Protein AF-A0A0G2A2F7-F1 (afdb_monomer)

pLDDT: mean 71.64, std 16.42, range [38.44, 96.5]

Structure (mmCIF, N/CA/C/O backbone):
data_AF-A0A0G2A2F7-F1
#
_entry.id   AF-A0A0G2A2F7-F1
#
loop_
_atom_site.group_PDB
_atom_site.id
_atom_site.type_symbol
_atom_site.label_atom_id
_atom_site.label_alt_id
_atom_site.label_comp_id
_atom_site.label_asym_id
_atom_site.label_entity_id
_atom_site.label_seq_id
_atom_site.pdbx_PDB_ins_code
_atom_site.Cartn_x
_atom_site.Cartn_y
_atom_site.Cartn_z
_atom_site.occupancy
_atom_site.B_iso_or_equiv
_atom_site.auth_seq_id
_atom_site.auth_comp_id
_atom_site.auth_asym_id
_atom_site.auth_atom_id
_atom_site.pdbx_PDB_model_num
ATOM 1 N N . MET A 1 1 ? -0.216 16.784 -22.137 1.00 50.38 1 MET A N 1
ATOM 2 C CA . MET A 1 1 ? 0.029 15.349 -21.835 1.00 50.38 1 MET A CA 1
ATOM 3 C C . MET A 1 1 ? 0.584 15.079 -20.434 1.00 50.38 1 MET A C 1
ATOM 5 O O . MET A 1 1 ? -0.050 14.334 -19.705 1.00 50.38 1 MET A O 1
ATOM 9 N N . LYS A 1 2 ? 1.702 15.685 -20.000 1.00 38.72 2 LYS A N 1
ATOM 10 C CA . LYS A 1 2 ? 2.309 15.404 -18.673 1.00 38.72 2 LYS A CA 1
ATOM 11 C C . LYS A 1 2 ? 1.403 15.711 -17.464 1.00 38.72 2 LYS A C 1
ATOM 13 O O . LYS A 1 2 ? 1.508 15.037 -16.448 1.00 38.72 2 LYS A O 1
ATOM 18 N N . HIS A 1 3 ? 0.506 16.692 -17.577 1.00 46.50 3 HIS A N 1
ATOM 19 C CA . HIS A 1 3 ? -0.443 17.051 -16.512 1.00 46.50 3 HIS A CA 1
ATOM 20 C C . HIS A 1 3 ? -1.663 16.119 -16.448 1.00 46.50 3 HIS A C 1
ATOM 22 O O . HIS A 1 3 ? -2.128 15.814 -15.359 1.00 46.50 3 HIS A O 1
ATOM 28 N N . LEU A 1 4 ? -2.110 15.583 -17.588 1.00 49.22 4 LEU A N 1
ATOM 29 C CA . LEU A 1 4 ? -3.221 14.623 -17.651 1.00 49.22 4 LEU A CA 1
ATOM 30 C C . LEU A 1 4 ? -2.849 13.279 -17.011 1.00 49.22 4 LEU A C 1
ATOM 32 O O . LEU A 1 4 ? -3.643 12.708 -16.276 1.00 49.22 4 LEU A O 1
ATOM 36 N N . ILE A 1 5 ? -1.606 12.827 -17.204 1.00 59.94 5 ILE A N 1
ATOM 37 C CA . ILE A 1 5 ? -1.090 11.596 -16.581 1.00 59.94 5 ILE A CA 1
ATOM 38 C C . ILE A 1 5 ? -0.996 11.743 -15.051 1.00 59.94 5 ILE A C 1
ATOM 40 O O . ILE A 1 5 ? -1.292 10.804 -14.321 1.00 59.94 5 ILE A O 1
ATOM 44 N N . ARG A 1 6 ? -0.639 12.936 -14.549 1.00 53.50 6 ARG A N 1
ATOM 45 C CA . ARG A 1 6 ? -0.580 13.218 -13.102 1.00 53.50 6 ARG A CA 1
ATOM 46 C C . ARG A 1 6 ? -1.966 13.241 -12.456 1.00 53.50 6 ARG A C 1
ATOM 48 O O . ARG A 1 6 ? -2.117 12.742 -11.350 1.00 53.50 6 ARG A O 1
ATOM 55 N N . ILE A 1 7 ? -2.966 13.778 -13.156 1.00 66.06 7 ILE A N 1
ATOM 56 C CA . ILE A 1 7 ? -4.354 13.827 -12.676 1.00 66.06 7 ILE A CA 1
ATOM 57 C C . ILE A 1 7 ? -4.981 12.426 -12.684 1.00 66.06 7 ILE A C 1
ATOM 59 O O . ILE A 1 7 ? -5.634 12.058 -11.712 1.00 66.06 7 ILE A O 1
ATOM 63 N N . ALA A 1 8 ? -4.719 11.621 -13.720 1.00 59.78 8 ALA A N 1
ATOM 64 C CA . ALA A 1 8 ? -5.184 10.234 -13.803 1.00 59.78 8 ALA A CA 1
ATOM 65 C C . ALA A 1 8 ? -4.572 9.340 -12.706 1.00 59.78 8 ALA A C 1
ATOM 67 O O . ALA A 1 8 ? -5.275 8.547 -12.088 1.00 59.78 8 ALA A O 1
ATOM 68 N N . ALA A 1 9 ? -3.277 9.503 -12.411 1.00 55.06 9 ALA A N 1
ATOM 69 C CA . ALA A 1 9 ? -2.620 8.765 -11.331 1.00 55.06 9 ALA A CA 1
ATOM 70 C C . ALA A 1 9 ? -3.137 9.174 -9.938 1.00 55.06 9 ALA A C 1
ATOM 72 O O . ALA A 1 9 ? -3.320 8.319 -9.076 1.00 55.06 9 ALA A O 1
ATOM 73 N N . ALA A 1 10 ? -3.420 10.465 -9.727 1.00 58.22 10 ALA A N 1
ATOM 74 C CA . ALA A 1 10 ? -3.970 10.958 -8.466 1.00 58.22 10 ALA A CA 1
ATOM 75 C C . ALA A 1 10 ? -5.413 10.478 -8.228 1.00 58.22 10 ALA A C 1
ATOM 77 O O . ALA A 1 10 ? -5.749 10.086 -7.116 1.00 58.22 10 ALA A O 1
ATOM 78 N N . THR A 1 11 ? -6.248 10.438 -9.270 1.00 56.09 11 THR A N 1
ATOM 79 C CA . THR A 1 11 ? -7.638 9.952 -9.162 1.00 56.09 11 THR A CA 1
ATOM 80 C C . THR A 1 11 ? -7.716 8.445 -8.926 1.00 56.09 11 THR A C 1
ATOM 82 O O . THR A 1 11 ? -8.508 8.012 -8.093 1.00 56.09 11 THR A O 1
ATOM 85 N N . LEU A 1 12 ? -6.851 7.646 -9.561 1.00 53.75 12 LEU A N 1
ATOM 86 C CA . LEU A 1 12 ? -6.728 6.209 -9.271 1.00 53.75 12 LEU A CA 1
ATOM 87 C C . LEU A 1 12 ? -6.283 5.938 -7.823 1.00 53.75 12 LEU A C 1
ATOM 89 O O . LEU A 1 12 ? -6.811 5.032 -7.181 1.00 53.75 12 LEU A O 1
ATOM 93 N N . PHE A 1 13 ? -5.372 6.754 -7.285 1.00 54.94 13 PHE A N 1
ATOM 94 C CA . PHE A 1 13 ? -4.931 6.649 -5.891 1.00 54.94 13 PHE A CA 1
ATOM 95 C C . PHE A 1 13 ? -6.046 7.019 -4.894 1.00 54.94 13 PHE A C 1
ATOM 97 O O . PHE A 1 13 ? -6.242 6.322 -3.900 1.00 54.94 13 PHE A O 1
ATOM 104 N N . SER A 1 14 ? -6.834 8.064 -5.179 1.00 54.59 14 SER A N 1
ATOM 105 C CA . SER A 1 14 ? -7.957 8.481 -4.325 1.00 54.59 14 SER A CA 1
ATOM 106 C C . SER A 1 14 ? -9.111 7.472 -4.307 1.00 54.59 14 SER A C 1
ATOM 108 O O . SER A 1 14 ? -9.661 7.206 -3.242 1.00 54.59 14 SER A O 1
ATOM 110 N N . VAL A 1 15 ? -9.451 6.861 -5.447 1.00 57.12 15 VAL A N 1
ATOM 111 C CA . VAL A 1 15 ? -10.506 5.830 -5.514 1.00 57.12 15 VAL A CA 1
ATOM 112 C C . VAL A 1 15 ? -10.091 4.560 -4.762 1.00 57.12 15 VAL A C 1
ATOM 114 O O . VAL A 1 15 ? -10.922 3.939 -4.101 1.00 57.12 15 VAL A O 1
ATOM 117 N N . SER A 1 16 ? -8.799 4.218 -4.769 1.00 53.97 16 SER A N 1
ATOM 118 C CA . SER A 1 16 ? -8.279 3.068 -4.024 1.00 53.97 16 SER A CA 1
ATOM 119 C C . SER A 1 16 ? -8.313 3.253 -2.501 1.00 53.97 16 SER A C 1
ATOM 121 O O . SER A 1 16 ? -8.433 2.263 -1.786 1.00 53.97 16 SER A O 1
ATOM 123 N N . MET A 1 17 ? -8.238 4.488 -1.989 1.00 52.09 17 MET A N 1
ATOM 124 C CA . MET A 1 17 ? -8.365 4.756 -0.548 1.00 52.09 17 MET A CA 1
ATOM 125 C C . MET A 1 17 ? -9.819 4.759 -0.052 1.00 52.09 17 MET A C 1
ATOM 127 O O . MET A 1 17 ? -10.057 4.545 1.134 1.00 52.09 17 MET A O 1
ATOM 131 N N . CYS A 1 18 ? -10.802 4.950 -0.936 1.00 46.09 18 CYS A N 1
ATOM 132 C CA . CYS A 1 18 ? -12.216 4.960 -0.553 1.00 46.09 18 CYS A CA 1
ATOM 133 C C . CYS A 1 18 ? -12.848 3.562 -0.427 1.00 46.09 18 CYS A C 1
ATOM 135 O O . CYS A 1 18 ? -13.896 3.446 0.199 1.00 46.09 18 CYS A O 1
ATOM 137 N N . MET A 1 19 ? -12.228 2.499 -0.955 1.00 50.00 19 MET A N 1
ATOM 138 C CA . MET A 1 19 ? -12.749 1.124 -0.824 1.00 50.00 19 MET A CA 1
ATOM 139 C C . MET A 1 19 ? -12.295 0.401 0.459 1.00 50.00 19 MET A C 1
ATOM 141 O O . MET A 1 19 ? -12.646 -0.753 0.675 1.00 50.00 19 MET A O 1
ATOM 145 N N . ALA A 1 20 ? -11.550 1.083 1.332 1.00 46.50 20 ALA A N 1
ATOM 146 C CA . ALA A 1 20 ? -10.912 0.494 2.508 1.00 46.50 20 ALA A CA 1
ATOM 147 C C . ALA A 1 20 ? -11.824 0.251 3.728 1.00 46.50 20 ALA A C 1
ATOM 149 O O . ALA A 1 20 ? -11.368 -0.364 4.683 1.00 46.50 20 ALA A O 1
ATOM 150 N N . ASN A 1 21 ? -13.076 0.723 3.770 1.00 46.88 21 ASN A N 1
ATOM 151 C CA . ASN A 1 21 ? -13.872 0.651 5.007 1.00 46.88 21 ASN A CA 1
ATOM 152 C C . ASN A 1 21 ? -15.354 0.348 4.756 1.00 46.88 21 ASN A C 1
ATOM 154 O O . ASN A 1 21 ? -16.189 1.248 4.762 1.00 46.88 21 ASN A O 1
ATOM 158 N N . ALA A 1 22 ? -15.692 -0.931 4.582 1.00 38.44 22 ALA A N 1
ATOM 159 C CA . ALA A 1 22 ? -17.066 -1.414 4.765 1.00 38.44 22 ALA A CA 1
ATOM 160 C C . ALA A 1 22 ? -17.152 -2.861 5.286 1.00 38.44 22 ALA A C 1
ATOM 162 O O . ALA A 1 22 ? -18.226 -3.456 5.267 1.00 38.44 22 ALA A O 1
ATOM 163 N N . ASN A 1 23 ? -16.055 -3.438 5.787 1.00 42.53 23 ASN A N 1
ATOM 164 C CA . ASN A 1 23 ? -16.131 -4.702 6.512 1.00 42.53 23 ASN A CA 1
ATOM 165 C C . ASN A 1 23 ? -16.458 -4.394 7.973 1.00 42.53 23 ASN A C 1
ATOM 167 O O . ASN A 1 23 ? -15.574 -4.143 8.789 1.00 42.53 23 ASN A O 1
ATOM 171 N N . ALA A 1 24 ? -17.753 -4.374 8.290 1.00 38.88 24 ALA A N 1
ATOM 172 C CA . ALA A 1 24 ? -18.222 -4.461 9.663 1.00 38.88 24 ALA A CA 1
ATOM 173 C C . ALA A 1 24 ? -17.692 -5.776 10.246 1.00 38.88 24 ALA A C 1
ATOM 175 O O . ALA A 1 24 ? -18.204 -6.855 9.957 1.00 38.88 24 ALA A O 1
ATOM 176 N N . GLN A 1 25 ? -16.604 -5.687 11.006 1.00 41.00 25 GLN A N 1
ATOM 177 C CA . GLN A 1 25 ? -15.981 -6.824 11.660 1.00 41.00 25 GLN A CA 1
ATOM 178 C C . GLN A 1 25 ? -16.993 -7.385 12.664 1.00 41.00 25 GLN A C 1
ATOM 180 O O . GLN A 1 25 ? -17.242 -6.800 13.718 1.00 41.00 25 GLN A O 1
ATOM 185 N N . GLN A 1 26 ? -17.652 -8.482 12.292 1.00 42.59 26 GLN A N 1
ATOM 186 C CA . GLN A 1 26 ? -18.626 -9.158 13.134 1.00 42.59 26 GLN A CA 1
ATOM 187 C C . GLN A 1 26 ? -17.885 -9.677 14.370 1.00 42.59 26 GLN A C 1
ATOM 189 O O . GLN A 1 26 ? -17.116 -10.636 14.288 1.00 42.59 26 GLN A O 1
ATOM 194 N N . ILE A 1 27 ? -18.067 -8.994 15.504 1.00 50.72 27 ILE A N 1
ATOM 195 C CA . ILE A 1 27 ? -17.451 -9.355 16.783 1.00 50.72 27 ILE A CA 1
ATOM 196 C C . ILE A 1 27 ? -17.998 -10.726 17.183 1.00 50.72 27 ILE A C 1
ATOM 198 O O . ILE A 1 27 ? -19.079 -10.849 17.755 1.00 50.72 27 ILE A O 1
ATOM 202 N N . THR A 1 28 ? -17.253 -11.771 16.842 1.00 46.59 28 THR A N 1
ATOM 203 C CA . THR A 1 28 ? -17.550 -13.143 17.238 1.00 46.59 28 THR A CA 1
ATOM 204 C C . THR A 1 28 ? -16.787 -13.398 18.527 1.00 46.59 28 THR A C 1
ATOM 206 O O . THR A 1 28 ? -15.566 -13.544 18.520 1.00 46.59 28 THR A O 1
ATOM 209 N N . ILE A 1 29 ? -17.497 -13.361 19.655 1.00 57.75 29 ILE A N 1
ATOM 210 C CA . ILE A 1 29 ? -16.915 -13.637 20.970 1.00 57.75 29 ILE A CA 1
ATOM 211 C C . ILE A 1 29 ? -16.708 -15.150 21.080 1.00 57.75 29 ILE A C 1
ATOM 213 O O . ILE A 1 29 ? -17.670 -15.915 21.124 1.00 57.75 29 ILE A O 1
ATOM 217 N N . ASP A 1 30 ? -15.449 -15.575 21.124 1.00 58.59 30 ASP A N 1
ATOM 218 C CA . ASP A 1 30 ? -15.063 -16.972 21.308 1.00 58.59 30 ASP A CA 1
ATOM 219 C C . ASP A 1 30 ? -15.245 -17.381 22.781 1.00 58.59 30 ASP A C 1
ATOM 221 O O . ASP A 1 30 ? -14.399 -17.115 23.640 1.00 58.59 30 ASP A O 1
ATOM 225 N N . LEU A 1 31 ? -16.390 -18.003 23.082 1.00 56.28 31 LEU A N 1
ATOM 226 C CA . LEU A 1 31 ? -16.795 -18.412 24.433 1.00 56.28 31 LEU A CA 1
ATOM 227 C C . LEU A 1 31 ? -15.830 -19.424 25.078 1.00 56.28 31 LEU A C 1
ATOM 229 O O . LEU A 1 31 ? -15.848 -19.567 26.297 1.00 56.28 31 LEU A O 1
ATOM 233 N N . GLY A 1 32 ? -14.972 -20.091 24.294 1.00 59.34 32 GLY A N 1
ATOM 234 C CA . GLY A 1 32 ? -13.977 -21.040 24.802 1.00 59.34 32 GLY A CA 1
ATOM 235 C C . GLY A 1 32 ? -12.808 -20.389 25.550 1.00 59.34 32 GLY A C 1
ATOM 236 O O . GLY A 1 32 ? -12.090 -21.076 26.272 1.00 59.34 32 GLY A O 1
ATOM 237 N N . LYS A 1 33 ? -12.617 -19.070 25.400 1.00 58.88 33 LYS A N 1
ATOM 238 C CA . LYS A 1 33 ? -11.549 -18.302 26.069 1.00 58.88 33 LYS A CA 1
ATOM 239 C C . LYS A 1 33 ? -12.038 -17.467 27.252 1.00 58.88 33 LYS A C 1
ATOM 241 O O . LYS A 1 33 ? -11.229 -16.797 27.892 1.00 58.88 33 LYS A O 1
ATOM 246 N N . LEU A 1 34 ? -13.341 -17.474 27.532 1.00 53.44 34 LEU A N 1
ATOM 247 C CA . LEU A 1 34 ? -13.898 -16.806 28.703 1.00 53.44 34 LEU A CA 1
ATOM 248 C C . LEU A 1 34 ? -13.874 -17.730 29.920 1.00 53.44 34 LEU A C 1
ATOM 250 O O . LEU A 1 34 ? -14.049 -18.941 29.808 1.00 53.44 34 LEU A O 1
ATOM 254 N N . ASP A 1 35 ? -13.711 -17.132 31.101 1.00 65.44 35 ASP A N 1
ATOM 255 C CA . ASP A 1 35 ? -13.947 -17.825 32.363 1.00 65.44 35 ASP A CA 1
ATOM 256 C C . ASP A 1 35 ? -15.346 -18.469 32.354 1.00 65.44 35 ASP A C 1
ATOM 258 O O . ASP A 1 35 ? -16.332 -17.854 31.934 1.00 65.44 35 ASP A O 1
ATOM 262 N N . SER A 1 36 ? -15.428 -19.717 32.817 1.00 63.81 36 SER A N 1
ATOM 263 C CA . SER A 1 36 ? -16.619 -20.576 32.726 1.00 63.81 36 SER A CA 1
ATOM 264 C C . SER A 1 36 ? -17.890 -19.924 33.294 1.00 63.81 36 SER A C 1
ATOM 266 O O . SER A 1 36 ? -18.988 -20.125 32.771 1.00 63.81 36 SER A O 1
ATOM 268 N N . LYS A 1 37 ? -17.745 -19.068 34.315 1.00 67.31 37 LYS A N 1
ATOM 269 C CA . LYS A 1 37 ? -18.844 -18.277 34.890 1.00 67.31 37 LYS A CA 1
ATOM 270 C C . LYS A 1 37 ? -19.321 -17.142 33.984 1.00 67.31 37 LYS A C 1
ATOM 272 O O . LYS A 1 37 ? -20.512 -16.835 33.985 1.00 67.31 37 LYS A O 1
ATOM 277 N N . LEU A 1 38 ? -18.426 -16.502 33.232 1.00 61.25 38 LEU A N 1
ATOM 278 C CA . LEU A 1 38 ? -18.780 -15.409 32.325 1.00 61.25 38 LEU A CA 1
ATOM 279 C C . LEU A 1 38 ? -19.453 -15.941 31.056 1.00 61.25 38 LEU A C 1
ATOM 281 O O . LEU A 1 38 ? -20.457 -15.381 30.620 1.00 61.25 38 LEU A O 1
ATOM 285 N N . ALA A 1 39 ? -18.949 -17.051 30.512 1.00 62.59 39 ALA A N 1
ATOM 286 C CA . ALA A 1 39 ? -19.545 -17.710 29.352 1.00 62.59 39 ALA A CA 1
ATOM 287 C C . ALA A 1 39 ? -21.002 -18.129 29.625 1.00 62.59 39 ALA A C 1
ATOM 289 O O . ALA A 1 39 ? -21.886 -17.866 28.810 1.00 62.59 39 ALA A O 1
ATOM 290 N N . ALA A 1 40 ? -21.275 -18.686 30.811 1.00 68.50 40 ALA A N 1
ATOM 291 C CA . ALA A 1 40 ? -22.626 -19.067 31.223 1.00 68.50 40 ALA A CA 1
ATOM 292 C C . ALA A 1 40 ? -23.594 -17.870 31.283 1.00 68.50 40 ALA A C 1
ATOM 294 O O . ALA A 1 40 ? -24.712 -17.963 30.781 1.00 68.50 40 ALA A O 1
ATOM 295 N N . ARG A 1 41 ? -23.154 -16.722 31.818 1.00 69.69 41 ARG A N 1
ATOM 296 C CA . ARG A 1 41 ? -23.977 -15.499 31.901 1.00 69.69 41 ARG A CA 1
ATOM 297 C C . ARG A 1 41 ? -24.302 -14.904 30.532 1.00 69.69 41 ARG A C 1
ATOM 299 O O . ARG A 1 41 ? -25.404 -14.402 30.331 1.00 69.69 41 ARG A O 1
ATOM 306 N N . VAL A 1 42 ? -23.361 -14.958 29.589 1.00 68.62 42 VAL A N 1
ATOM 307 C CA . VAL A 1 42 ? -23.581 -14.472 28.216 1.00 68.62 42 VAL A CA 1
ATOM 308 C C . VAL A 1 42 ? -24.580 -15.367 27.477 1.00 68.62 42 VAL A C 1
ATOM 310 O O . VAL A 1 42 ? -25.476 -14.855 26.809 1.00 68.62 42 VAL A O 1
ATOM 313 N N . ILE A 1 43 ? -24.481 -16.689 27.646 1.00 72.25 43 ILE A N 1
ATOM 314 C CA . ILE A 1 43 ? -25.435 -17.648 27.069 1.00 72.25 43 ILE A CA 1
ATOM 315 C C . ILE A 1 43 ? -26.831 -17.450 27.670 1.00 72.25 43 ILE A C 1
ATOM 317 O O . ILE A 1 43 ? -27.817 -17.416 26.935 1.00 72.25 43 ILE A O 1
ATOM 321 N N . GLU A 1 44 ? -26.926 -17.269 28.987 1.00 75.69 44 GLU A N 1
ATOM 322 C CA . GLU A 1 44 ? -28.189 -17.000 29.677 1.00 75.69 44 GLU A CA 1
ATOM 323 C C . GLU A 1 44 ? -28.838 -15.698 29.178 1.00 75.69 44 GLU A C 1
ATOM 325 O O . GLU A 1 44 ? -30.023 -15.680 28.843 1.00 75.69 44 GLU A O 1
ATOM 330 N N . ALA A 1 45 ? -28.054 -14.628 29.019 1.00 70.88 45 ALA A N 1
ATOM 331 C CA . ALA A 1 45 ? -28.530 -13.365 28.459 1.00 70.88 45 ALA A CA 1
ATOM 332 C C . ALA A 1 45 ? -29.024 -13.518 27.008 1.00 70.88 45 ALA A C 1
ATOM 334 O O . ALA A 1 45 ? -30.105 -13.032 26.672 1.00 70.88 45 ALA A O 1
ATOM 335 N N . GLN A 1 46 ? -28.290 -14.243 26.157 1.00 67.81 46 GLN A N 1
ATOM 336 C CA . GLN A 1 46 ? -28.703 -14.513 24.774 1.00 67.81 46 GLN A CA 1
ATOM 337 C C . GLN A 1 46 ? -29.989 -15.346 24.696 1.00 67.81 46 GLN A C 1
ATOM 339 O O . GLN A 1 46 ? -30.849 -15.085 23.855 1.00 67.81 46 GLN A O 1
ATOM 344 N N . GLN A 1 47 ? -30.146 -16.336 25.575 1.00 73.00 47 GLN A N 1
ATOM 345 C CA . GLN A 1 47 ? -31.357 -17.152 25.638 1.00 73.00 47 GLN A CA 1
ATOM 346 C C . GLN A 1 47 ? -32.561 -16.358 26.152 1.00 73.00 47 GLN A C 1
ATOM 348 O O . GLN A 1 47 ? -33.671 -16.570 25.671 1.00 73.00 47 GLN A O 1
ATOM 353 N N . ASN A 1 48 ? -32.359 -15.430 27.086 1.00 71.31 48 ASN A N 1
ATOM 354 C CA . ASN A 1 48 ? -33.428 -14.576 27.602 1.00 71.31 48 ASN A CA 1
ATOM 355 C C . ASN A 1 48 ? -33.921 -13.567 26.556 1.00 71.31 48 ASN A C 1
ATOM 357 O O . ASN A 1 48 ? -35.123 -13.324 26.483 1.00 71.31 48 ASN A O 1
ATOM 361 N N . ILE A 1 49 ? -33.030 -13.055 25.701 1.00 67.00 49 ILE A N 1
ATOM 362 C CA . ILE A 1 49 ? -33.406 -12.200 24.564 1.00 67.00 49 ILE A CA 1
ATOM 363 C C . ILE A 1 49 ? -34.244 -12.995 23.553 1.00 67.00 49 ILE A C 1
ATOM 365 O O . ILE A 1 49 ? -35.351 -12.581 23.222 1.00 67.00 49 ILE A O 1
ATOM 369 N N . LYS A 1 50 ? -33.792 -14.192 23.153 1.00 62.22 50 LYS A N 1
ATOM 370 C CA . LYS A 1 50 ? -34.544 -15.055 22.220 1.00 62.22 50 LYS A CA 1
ATOM 371 C C . LYS A 1 50 ? -35.914 -15.479 22.765 1.00 62.22 50 LYS A C 1
ATOM 373 O O . LYS A 1 50 ? -36.902 -15.480 22.042 1.00 62.22 50 LYS A O 1
ATOM 378 N N . LYS A 1 51 ? -35.999 -15.788 24.063 1.00 63.22 51 LYS A N 1
ATOM 379 C CA . LYS A 1 51 ? -37.269 -16.129 24.732 1.00 63.22 51 LYS A CA 1
ATOM 380 C C . LYS A 1 51 ? -38.226 -14.937 24.851 1.00 63.22 51 LYS A C 1
ATOM 382 O O . LYS A 1 51 ? -39.435 -15.148 24.943 1.00 63.22 51 LYS A O 1
ATOM 387 N N . ALA A 1 52 ? -37.710 -13.708 24.886 1.00 59.69 52 ALA A N 1
ATOM 388 C CA . ALA A 1 52 ? -38.526 -12.496 24.874 1.00 59.69 52 ALA A CA 1
ATOM 389 C C . ALA A 1 52 ? -39.082 -12.198 23.469 1.00 59.69 52 ALA A C 1
ATOM 391 O O . ALA A 1 52 ? -40.219 -11.746 23.353 1.00 59.69 52 ALA A O 1
ATOM 392 N N . GLU A 1 53 ? -38.328 -12.521 22.414 1.00 55.97 53 GLU A N 1
ATOM 393 C CA . GLU A 1 53 ? -38.766 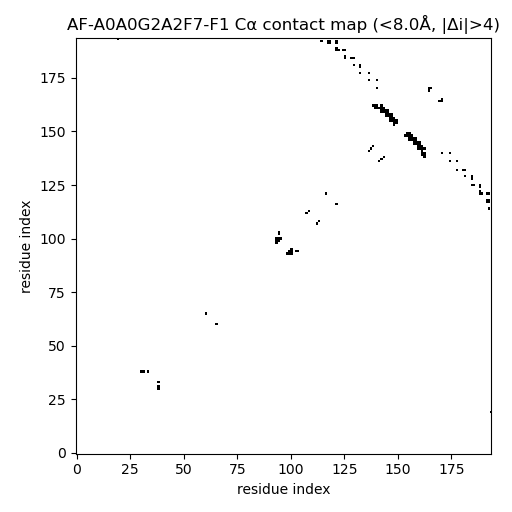-12.385 21.016 1.00 55.97 53 GLU A CA 1
ATOM 394 C C . GLU A 1 53 ? -39.912 -13.351 20.655 1.00 55.97 53 GLU A C 1
ATOM 396 O O . GLU A 1 53 ? -40.817 -12.981 19.910 1.00 55.97 53 GLU A O 1
ATOM 401 N N . GLU A 1 54 ? -39.951 -14.553 21.241 1.00 55.91 54 GLU A N 1
ATOM 402 C CA . GLU A 1 54 ? -40.997 -15.560 20.976 1.00 55.91 54 GLU A CA 1
ATOM 403 C C . GLU A 1 54 ? -42.351 -15.284 21.673 1.00 55.91 54 GLU A C 1
ATOM 405 O O . GLU A 1 54 ? -43.341 -15.954 21.381 1.00 55.91 54 GLU A O 1
ATOM 410 N N . LYS A 1 55 ? -42.440 -14.299 22.583 1.00 51.22 55 LYS A N 1
ATOM 411 C CA . LYS A 1 55 ? -43.636 -14.037 23.418 1.00 51.22 55 LYS A CA 1
ATOM 412 C C . LYS A 1 55 ? -44.351 -12.708 23.147 1.00 51.22 55 LYS A C 1
ATOM 414 O O . LYS A 1 55 ? -45.024 -12.182 24.034 1.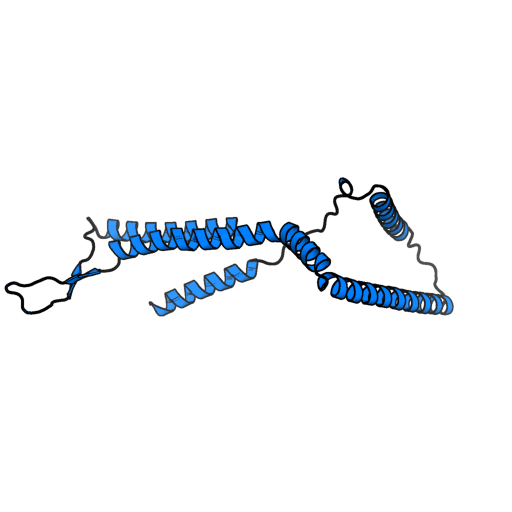00 51.22 55 LYS A O 1
ATOM 419 N N . ILE A 1 56 ? -44.284 -12.164 21.933 1.00 50.81 56 ILE A N 1
ATOM 420 C CA . ILE A 1 56 ? -45.050 -10.953 21.587 1.00 50.81 56 ILE A CA 1
ATOM 421 C C . ILE A 1 56 ? -46.481 -11.333 21.166 1.00 50.81 56 ILE A C 1
ATOM 423 O O . ILE A 1 56 ? -46.864 -11.250 20.003 1.00 50.81 56 ILE A O 1
ATOM 427 N N . ALA A 1 57 ? -47.300 -11.752 22.132 1.00 53.53 57 ALA A N 1
ATOM 428 C CA . ALA A 1 57 ? -48.753 -11.669 22.009 1.00 53.53 57 ALA A CA 1
ATOM 429 C C . ALA A 1 57 ? -49.165 -10.274 22.492 1.00 53.53 57 ALA A C 1
ATOM 431 O O . ALA A 1 57 ? -49.067 -9.993 23.682 1.00 53.53 57 ALA A O 1
ATOM 432 N N . VAL A 1 58 ? -49.565 -9.390 21.571 1.00 48.62 58 VAL A N 1
ATOM 433 C CA . VAL A 1 58 ? -49.910 -7.986 21.859 1.00 48.62 58 VAL A CA 1
ATOM 434 C C . VAL A 1 58 ? -51.087 -7.932 22.847 1.00 48.62 58 VAL A C 1
ATOM 436 O O . VAL A 1 58 ? -52.219 -8.224 22.450 1.00 48.62 58 VAL A O 1
ATOM 439 N N . PRO A 1 59 ? -50.882 -7.555 24.124 1.00 53.09 59 PRO A N 1
ATOM 440 C CA . PRO A 1 59 ? -51.990 -7.300 25.031 1.00 53.09 59 PRO A CA 1
ATOM 441 C C . PRO A 1 59 ? -52.628 -5.971 24.614 1.00 53.09 59 PRO A C 1
ATOM 443 O O . PRO A 1 59 ? -51.927 -5.043 24.211 1.00 53.09 59 PRO A O 1
ATOM 446 N N . LYS A 1 60 ? -53.953 -5.830 24.724 1.00 47.75 60 LYS A N 1
ATOM 447 C CA . LYS A 1 60 ? -54.595 -4.508 24.639 1.00 47.75 60 LYS A CA 1
ATOM 448 C C . LYS A 1 60 ? -54.114 -3.662 25.824 1.00 47.75 60 LYS A C 1
ATOM 450 O O . LYS A 1 60 ? -54.657 -3.773 26.918 1.00 47.75 60 LYS A O 1
ATOM 455 N N . VAL A 1 61 ? -53.077 -2.858 25.599 1.00 52.19 61 VAL A N 1
ATOM 456 C CA . VAL A 1 61 ? -52.478 -1.958 26.591 1.00 52.19 61 VAL A CA 1
ATOM 457 C C . VAL A 1 61 ? -53.454 -0.814 26.867 1.00 52.19 61 VAL A C 1
ATOM 459 O O . VAL A 1 61 ? -53.856 -0.096 25.951 1.00 52.19 61 VAL A O 1
ATOM 462 N N . THR A 1 62 ? -53.863 -0.637 28.121 1.00 58.75 62 THR A N 1
ATOM 463 C CA . THR A 1 62 ? -54.621 0.550 28.543 1.00 58.75 62 THR A CA 1
ATOM 464 C C . THR A 1 62 ? -53.682 1.754 28.688 1.00 58.75 62 THR A C 1
ATOM 466 O O . THR A 1 62 ? -52.489 1.602 28.940 1.00 58.75 62 THR A O 1
ATOM 469 N N . VAL A 1 63 ? -54.195 2.983 28.548 1.00 55.16 63 VAL A N 1
ATOM 470 C CA . VAL A 1 63 ? -53.377 4.218 28.593 1.00 55.16 63 VAL A CA 1
ATOM 471 C C . VAL A 1 63 ? -52.561 4.345 29.894 1.00 55.16 63 VAL A C 1
ATOM 473 O O . VAL A 1 63 ? -51.455 4.883 29.867 1.00 55.16 63 VAL A O 1
ATOM 476 N N . SER A 1 64 ? -53.047 3.808 31.023 1.00 56.00 64 SER A N 1
ATOM 477 C CA . SER A 1 64 ? -52.284 3.812 32.281 1.00 56.00 64 SER A CA 1
ATOM 478 C C . SER A 1 64 ? -51.099 2.845 32.255 1.00 56.00 64 SER A C 1
ATOM 480 O O . SER A 1 64 ? -50.034 3.196 32.750 1.00 56.00 64 SER A O 1
ATOM 482 N N . GLN A 1 65 ? -51.247 1.677 31.621 1.00 54.06 65 GLN A N 1
ATOM 483 C CA . GLN A 1 65 ? -50.150 0.732 31.417 1.00 54.06 65 GLN A CA 1
ATOM 484 C C . GLN A 1 65 ? -49.122 1.316 30.445 1.00 54.06 65 GLN A C 1
ATOM 486 O O . GLN A 1 65 ? -47.933 1.260 30.711 1.00 54.06 65 GLN A O 1
ATOM 491 N N . ALA A 1 66 ? -49.543 1.987 29.372 1.00 53.94 66 ALA A N 1
ATOM 492 C CA . ALA A 1 66 ? -48.600 2.649 28.466 1.00 53.94 66 ALA A CA 1
ATOM 493 C C . ALA A 1 66 ? -47.734 3.707 29.184 1.00 53.94 66 ALA A C 1
ATOM 495 O O . ALA A 1 66 ? -46.540 3.813 28.912 1.00 53.94 66 ALA A O 1
ATOM 496 N N . LYS A 1 67 ? -48.318 4.454 30.131 1.00 59.06 67 LYS A N 1
ATOM 497 C CA . LYS A 1 67 ? -47.594 5.442 30.941 1.00 59.06 67 LYS A CA 1
ATOM 498 C C . LYS A 1 67 ? -46.623 4.792 31.930 1.00 59.06 67 LYS A C 1
ATOM 500 O O . LYS A 1 67 ? -45.482 5.220 32.025 1.00 59.06 67 LYS A O 1
ATOM 505 N N . GLU A 1 68 ? -47.045 3.728 32.603 1.00 63.66 68 GLU A N 1
ATOM 506 C CA . GLU A 1 68 ? -46.194 2.973 33.529 1.00 63.66 68 GLU A CA 1
ATOM 507 C C . GLU A 1 68 ? -44.994 2.333 32.808 1.00 63.66 68 GLU A C 1
ATOM 509 O O . GLU A 1 68 ? -43.866 2.382 33.290 1.00 63.66 68 GLU A O 1
ATOM 514 N N . TRP A 1 69 ? -45.202 1.820 31.593 1.00 55.28 69 TRP A N 1
ATOM 515 C CA . TRP A 1 69 ? -44.131 1.265 30.763 1.00 55.28 69 TRP A CA 1
ATOM 516 C C . TRP A 1 69 ? -43.198 2.351 30.213 1.00 55.28 69 TRP A C 1
ATOM 518 O O . TRP A 1 69 ? -41.995 2.115 30.096 1.00 55.28 69 TRP A O 1
ATOM 528 N N . ALA A 1 70 ? -43.719 3.546 29.917 1.00 55.09 70 ALA A N 1
ATOM 529 C CA . ALA A 1 70 ? -42.904 4.698 29.539 1.00 55.09 70 ALA A CA 1
ATOM 530 C C . ALA A 1 70 ? -42.022 5.177 30.705 1.00 55.09 70 ALA A C 1
ATOM 532 O O . ALA A 1 70 ? -40.828 5.394 30.505 1.00 55.09 70 ALA A O 1
ATOM 533 N N . ASP A 1 71 ? -42.566 5.256 31.922 1.00 67.81 71 ASP A N 1
ATOM 534 C CA . ASP A 1 71 ? -41.811 5.644 33.119 1.00 67.81 71 ASP A CA 1
ATOM 535 C C . ASP A 1 71 ? -40.734 4.600 33.470 1.00 67.81 71 ASP A C 1
ATOM 537 O O . ASP A 1 71 ? -39.590 4.951 33.772 1.00 67.81 71 ASP A O 1
ATOM 541 N N . VAL A 1 72 ? -41.044 3.302 33.356 1.00 62.12 72 VAL A N 1
ATOM 542 C CA . VAL A 1 72 ? -40.056 2.219 33.522 1.00 62.12 72 VAL A CA 1
ATOM 543 C C . VAL A 1 72 ? -38.974 2.287 32.442 1.00 62.12 72 VAL A C 1
ATOM 545 O O . VAL A 1 72 ? -37.788 2.194 32.758 1.00 62.12 72 VAL A O 1
ATOM 548 N N . GLY A 1 73 ? -39.353 2.495 31.179 1.00 47.44 73 GLY A N 1
ATOM 549 C CA . GLY A 1 73 ? -38.414 2.640 30.067 1.00 47.44 73 GLY A CA 1
ATOM 550 C C . GLY A 1 73 ? -37.494 3.851 30.229 1.00 47.44 73 GLY A C 1
ATOM 551 O O . GLY A 1 73 ? -36.293 3.752 29.983 1.00 47.44 73 GLY A O 1
ATOM 552 N N . GLN A 1 74 ? -38.025 4.973 30.714 1.00 61.34 74 GLN A N 1
ATOM 553 C CA . GLN A 1 74 ? -37.252 6.183 30.968 1.00 61.34 74 GLN A CA 1
ATOM 554 C C . GLN A 1 74 ? -36.279 6.007 32.139 1.00 61.34 74 GLN A C 1
ATOM 556 O O . GLN A 1 74 ? -35.113 6.396 32.032 1.00 61.34 74 GLN A O 1
ATOM 561 N N . ASN A 1 75 ? -36.705 5.355 33.221 1.00 64.38 75 ASN A N 1
ATOM 562 C CA . 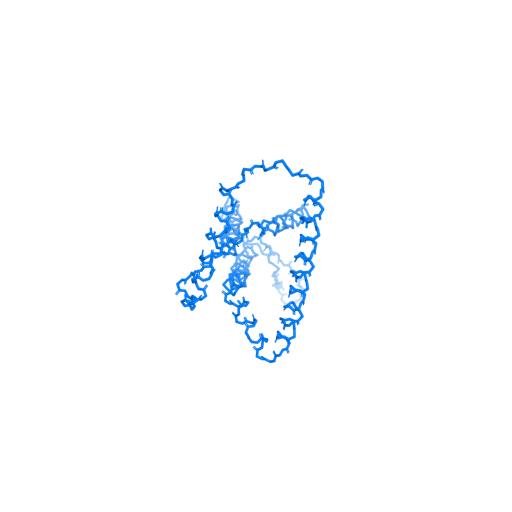ASN A 1 75 ? -35.827 5.018 34.342 1.00 64.38 75 ASN A CA 1
ATOM 563 C C . ASN A 1 75 ? -34.723 4.033 33.929 1.00 64.38 75 ASN A C 1
ATOM 565 O O . ASN A 1 75 ? -33.564 4.216 34.302 1.00 64.38 75 ASN A O 1
ATOM 569 N N . LEU A 1 76 ? -35.046 3.037 33.098 1.00 45.75 76 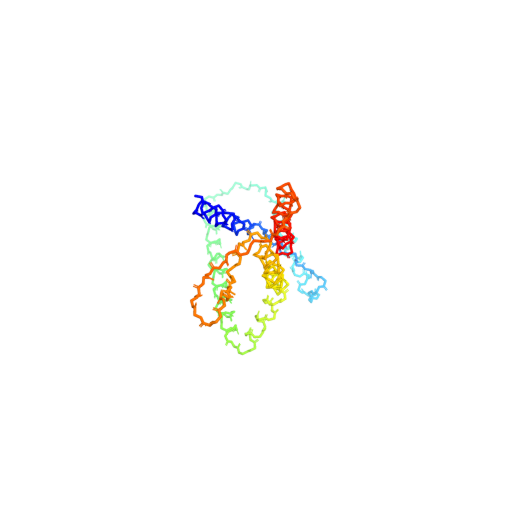LEU A N 1
ATOM 570 C CA . LEU A 1 76 ? -34.076 2.075 32.578 1.00 45.75 76 LEU A CA 1
ATOM 571 C C . LEU A 1 76 ? -33.064 2.739 31.636 1.00 45.75 76 LEU A C 1
ATOM 573 O O . LEU A 1 76 ? -31.864 2.543 31.799 1.00 45.75 76 LEU A O 1
ATOM 577 N N . ALA A 1 77 ? -33.519 3.562 30.689 1.00 47.19 77 ALA A N 1
ATOM 578 C CA . ALA A 1 77 ? -32.640 4.301 29.785 1.00 47.19 77 ALA A CA 1
ATOM 579 C C . ALA A 1 77 ? -31.715 5.260 30.549 1.00 47.19 77 ALA A C 1
ATOM 581 O O . ALA A 1 77 ? -30.532 5.374 30.228 1.00 47.19 77 ALA A O 1
ATOM 582 N N . THR A 1 78 ? -32.230 5.900 31.602 1.00 66.75 78 THR A N 1
ATOM 583 C CA . THR A 1 78 ? -31.442 6.778 32.475 1.00 66.75 78 THR A CA 1
ATOM 584 C C . THR A 1 78 ? -30.394 5.985 33.254 1.00 66.75 78 THR A C 1
ATOM 586 O O . THR A 1 78 ? -29.237 6.397 33.302 1.00 66.75 78 THR A O 1
ATOM 589 N N . ALA A 1 79 ? -30.757 4.825 33.808 1.00 57.84 79 ALA A N 1
ATOM 590 C CA . ALA A 1 79 ? -29.826 3.950 34.515 1.00 57.84 79 ALA A CA 1
ATOM 591 C C . ALA A 1 79 ? -28.739 3.399 33.580 1.00 57.84 79 ALA A C 1
ATOM 593 O O . ALA A 1 79 ? -27.557 3.513 33.884 1.00 57.84 79 ALA A O 1
ATOM 594 N N . VAL A 1 80 ? -29.116 2.888 32.405 1.00 49.19 80 VAL A N 1
ATOM 595 C CA . VAL A 1 80 ? -28.174 2.394 31.389 1.00 49.19 80 VAL A CA 1
ATOM 596 C C . VAL A 1 80 ? -27.257 3.517 30.905 1.00 49.19 80 VAL A C 1
ATOM 598 O O . VAL A 1 80 ? -26.049 3.317 30.813 1.00 49.19 80 VAL A O 1
ATOM 601 N N . GLY A 1 81 ? -27.794 4.713 30.653 1.00 51.88 81 GLY A N 1
ATOM 602 C CA . GLY A 1 81 ? -27.008 5.885 30.270 1.00 51.88 81 GLY A CA 1
ATOM 603 C C . GLY A 1 81 ? -26.037 6.332 31.365 1.00 51.88 81 GLY A C 1
ATOM 604 O O . GLY A 1 81 ? -24.880 6.638 31.075 1.00 51.88 81 GLY A O 1
ATOM 605 N N . ALA A 1 82 ? -26.466 6.319 32.629 1.00 67.06 82 ALA A N 1
ATOM 606 C CA . ALA A 1 82 ? -25.615 6.633 33.773 1.00 67.06 82 ALA A CA 1
ATOM 607 C C . ALA A 1 82 ? -24.503 5.590 33.962 1.00 67.06 82 ALA A C 1
ATOM 609 O O . ALA A 1 82 ? -23.348 5.962 34.157 1.00 67.06 82 ALA A O 1
ATOM 610 N N . THR A 1 83 ? -24.819 4.300 33.831 1.00 56.81 83 THR A N 1
ATOM 611 C CA . THR A 1 83 ? -23.843 3.206 33.904 1.00 56.81 83 THR A CA 1
ATOM 612 C C . THR A 1 83 ? -22.856 3.252 32.743 1.00 56.81 83 THR A C 1
ATOM 614 O O . THR A 1 83 ? -21.657 3.141 32.971 1.00 56.81 83 THR A O 1
ATOM 617 N N . ALA A 1 84 ? -23.318 3.485 31.512 1.00 46.31 84 ALA A N 1
ATOM 618 C CA . ALA A 1 84 ? -22.448 3.646 30.350 1.00 46.31 84 ALA A CA 1
ATOM 619 C C . ALA A 1 84 ? -21.515 4.854 30.507 1.00 46.31 84 ALA A C 1
ATOM 621 O O . ALA A 1 84 ? -20.334 4.771 30.179 1.00 46.31 84 ALA A O 1
ATOM 622 N N . LYS A 1 85 ? -22.016 5.964 31.063 1.00 68.00 85 LYS A N 1
ATOM 623 C CA . LYS A 1 85 ? -21.204 7.148 31.361 1.00 68.00 85 LYS A CA 1
ATOM 624 C C . LYS A 1 85 ? -20.177 6.871 32.458 1.00 68.00 85 LYS A C 1
ATOM 626 O O . LYS A 1 85 ? -19.026 7.254 32.291 1.00 68.00 85 LYS A O 1
ATOM 631 N N . ALA A 1 86 ? -20.562 6.188 33.536 1.00 72.19 86 ALA A N 1
ATOM 632 C CA . ALA A 1 86 ? -19.651 5.799 34.611 1.00 72.19 86 ALA A CA 1
ATOM 633 C C . ALA A 1 86 ? -18.550 4.858 34.100 1.00 72.19 86 ALA A C 1
ATOM 635 O O . ALA A 1 86 ? -17.376 5.160 34.275 1.00 72.19 86 ALA A O 1
ATOM 636 N N . LEU A 1 87 ? -18.918 3.807 33.360 1.00 64.38 87 LEU A N 1
ATOM 637 C CA . LEU A 1 87 ? -17.975 2.906 32.690 1.00 64.38 87 LEU A CA 1
ATOM 638 C C . LEU A 1 87 ? -17.071 3.654 31.711 1.00 64.38 87 LEU A C 1
ATOM 640 O O . LEU A 1 87 ? -15.879 3.392 31.659 1.00 64.38 87 LEU A O 1
ATOM 644 N N . SER A 1 88 ? -17.607 4.600 30.939 1.00 64.06 88 SER A N 1
ATOM 645 C CA . SER A 1 88 ? -16.804 5.385 29.999 1.00 64.06 88 SER A CA 1
ATOM 646 C C . SER A 1 88 ? -15.797 6.287 30.710 1.00 64.06 88 SER A C 1
ATOM 648 O O . SER A 1 88 ? -14.680 6.437 30.217 1.00 64.06 88 SER A O 1
ATOM 650 N N . VAL A 1 89 ? -16.175 6.901 31.835 1.00 74.75 89 VAL A N 1
ATOM 651 C CA . VAL A 1 89 ? -15.267 7.718 32.655 1.00 74.75 89 VAL A CA 1
ATOM 652 C C . VAL A 1 89 ? -14.205 6.828 33.298 1.00 74.75 89 VAL A C 1
ATOM 654 O O . VAL A 1 89 ? -13.022 7.134 33.202 1.00 74.75 89 VAL A O 1
ATOM 657 N N . GLU A 1 90 ? -14.604 5.684 33.847 1.00 76.19 90 GLU A N 1
ATOM 658 C CA . GLU A 1 90 ? -13.706 4.734 34.502 1.00 76.19 90 GLU A CA 1
ATOM 659 C C . GLU A 1 90 ? -12.726 4.080 33.515 1.00 76.19 90 GLU A C 1
ATOM 661 O O . GLU A 1 90 ? -11.541 3.970 33.810 1.00 76.19 90 GLU A O 1
ATOM 666 N N . VAL A 1 91 ? -13.164 3.737 32.298 1.00 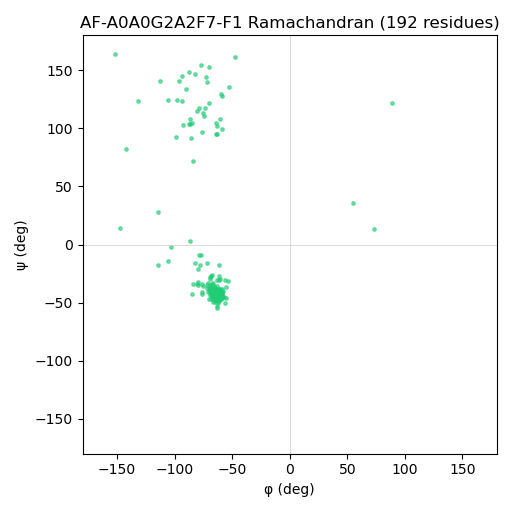68.75 91 VAL A N 1
ATOM 667 C CA . VAL A 1 91 ? -12.282 3.261 31.217 1.00 68.75 91 VAL A CA 1
ATOM 668 C C . VAL A 1 91 ? -11.321 4.361 30.769 1.00 68.75 91 VAL A C 1
ATOM 670 O O . VAL A 1 91 ? -10.139 4.093 30.564 1.00 68.75 91 VAL A O 1
ATOM 673 N N . ASN A 1 92 ? -11.789 5.603 30.637 1.00 75.12 92 ASN A N 1
ATOM 674 C CA . ASN A 1 92 ? -10.936 6.733 30.267 1.00 75.12 92 ASN A CA 1
ATOM 675 C C . ASN A 1 92 ? -9.864 7.019 31.328 1.00 75.12 92 ASN A C 1
ATOM 677 O O . ASN A 1 92 ? -8.724 7.331 30.984 1.00 75.12 92 ASN A O 1
ATOM 681 N N . ASP A 1 93 ? -10.207 6.882 32.605 1.00 80.94 93 ASP A N 1
ATOM 682 C CA . ASP A 1 93 ? -9.258 7.050 33.702 1.00 80.94 93 ASP A CA 1
ATOM 683 C C . ASP A 1 93 ? -8.328 5.837 33.829 1.00 80.94 93 ASP A C 1
ATOM 685 O O . ASP A 1 93 ? -7.127 6.010 34.033 1.00 80.94 93 ASP A O 1
ATOM 689 N N . PHE A 1 94 ? -8.826 4.622 33.577 1.00 74.44 94 PHE A N 1
ATOM 690 C CA . PHE A 1 94 ? -8.023 3.403 33.517 1.00 74.44 94 PHE A CA 1
ATOM 691 C C . PHE A 1 94 ? -6.966 3.470 32.411 1.00 74.44 94 PHE A C 1
ATOM 693 O O . PHE A 1 94 ? -5.792 3.242 32.693 1.00 74.44 94 PHE A O 1
ATOM 700 N N . VAL A 1 95 ? -7.332 3.851 31.181 1.00 75.00 95 VAL A N 1
ATOM 701 C CA . VAL A 1 95 ? -6.398 3.955 30.039 1.00 75.00 95 VAL A CA 1
ATOM 702 C C . VAL A 1 95 ? -5.285 4.984 30.288 1.00 75.00 95 VAL A C 1
ATOM 704 O O . VAL A 1 95 ? -4.186 4.832 29.759 1.00 75.00 95 VAL A O 1
ATOM 707 N N . LYS A 1 96 ? -5.525 6.002 31.127 1.00 81.31 96 LYS A N 1
ATOM 708 C CA . LYS A 1 96 ? -4.502 6.984 31.531 1.00 81.31 96 LYS A CA 1
ATOM 709 C C . LYS A 1 96 ? -3.541 6.469 32.601 1.00 81.31 96 LYS A C 1
ATOM 711 O O . LYS A 1 96 ? -2.484 7.067 32.800 1.00 81.31 96 LYS A O 1
ATOM 716 N N . THR A 1 97 ? -3.884 5.396 33.311 1.00 86.69 97 THR A N 1
ATOM 717 C CA . THR A 1 97 ? -2.951 4.777 34.257 1.00 86.69 97 THR A CA 1
ATOM 718 C C . THR A 1 97 ? -1.812 4.076 33.506 1.00 86.69 97 THR A C 1
ATOM 720 O O . THR A 1 97 ? -2.023 3.585 32.394 1.00 86.69 97 THR A O 1
ATOM 723 N N . PRO A 1 98 ? -0.613 3.943 34.106 1.00 78.94 98 PRO A N 1
ATOM 724 C CA . PRO A 1 98 ? 0.501 3.241 33.468 1.00 78.94 98 PRO A CA 1
ATOM 725 C C . PRO A 1 98 ? 0.150 1.809 33.046 1.00 78.94 98 PRO A C 1
ATOM 727 O O . PRO A 1 98 ? 0.579 1.351 31.994 1.00 78.94 98 PRO A O 1
ATOM 730 N N . VAL A 1 99 ? -0.659 1.106 33.846 1.00 77.25 99 VAL A N 1
ATOM 731 C CA . VAL A 1 99 ? -1.077 -0.277 33.570 1.00 77.25 99 VAL A CA 1
ATOM 732 C C . VAL A 1 99 ? -2.156 -0.328 32.487 1.00 77.25 99 VAL A C 1
ATOM 734 O O . VAL A 1 99 ? -2.078 -1.160 31.582 1.00 77.25 99 VAL A O 1
ATOM 737 N N . GLY A 1 100 ? -3.144 0.569 32.536 1.00 72.75 100 GLY A N 1
ATOM 738 C CA . GLY A 1 100 ? -4.214 0.597 31.542 1.00 72.75 100 GLY A CA 1
ATOM 739 C C . GLY A 1 100 ? -3.750 1.050 30.160 1.00 72.75 100 GLY A C 1
ATOM 740 O O . GLY A 1 100 ? -4.263 0.536 29.169 1.00 72.75 100 GLY A O 1
ATOM 741 N N . TRP A 1 101 ? -2.723 1.903 30.066 1.00 75.94 101 TRP A N 1
ATOM 742 C CA . TRP A 1 101 ? -2.078 2.227 28.789 1.00 75.94 101 TRP A CA 1
ATOM 743 C C . TRP A 1 101 ? -1.487 0.982 28.118 1.00 75.94 101 TRP A C 1
ATOM 745 O O . TRP A 1 101 ? -1.729 0.740 26.936 1.00 75.94 101 TRP A O 1
ATOM 755 N N . TRP A 1 102 ? -0.763 0.149 28.875 1.00 79.12 102 TRP A N 1
ATOM 756 C CA . TRP A 1 102 ? -0.212 -1.107 28.357 1.00 79.12 102 TRP A CA 1
ATOM 757 C C . TRP A 1 102 ? -1.307 -2.095 27.959 1.00 79.12 102 TRP A C 1
ATOM 759 O O . TRP A 1 102 ? -1.235 -2.673 26.877 1.00 79.12 102 TRP A O 1
ATOM 769 N N . ALA A 1 103 ? -2.343 -2.261 28.785 1.00 76.25 103 ALA A N 1
ATOM 770 C CA . ALA A 1 103 ? -3.477 -3.121 28.453 1.00 76.25 103 ALA A CA 1
ATOM 771 C C . ALA A 1 103 ? -4.171 -2.666 27.158 1.00 76.25 103 ALA A C 1
ATOM 773 O O . ALA A 1 103 ? -4.428 -3.482 26.273 1.00 76.25 103 ALA A O 1
ATOM 774 N N . PHE A 1 104 ? -4.404 -1.360 27.009 1.00 77.88 104 PHE A N 1
ATOM 775 C CA . PHE A 1 104 ? -4.974 -0.782 25.796 1.00 77.88 104 PHE A CA 1
ATOM 776 C C . PHE A 1 104 ? -4.064 -0.993 24.583 1.00 77.88 104 PHE A C 1
ATOM 778 O O . PHE A 1 104 ? -4.544 -1.421 23.537 1.00 77.88 104 PHE A O 1
ATOM 785 N N . ALA A 1 105 ? -2.755 -0.770 24.721 1.00 76.00 105 ALA A N 1
ATOM 786 C CA . ALA A 1 105 ? -1.787 -0.997 23.653 1.00 76.00 105 ALA A CA 1
ATOM 787 C C . ALA A 1 105 ? -1.751 -2.466 23.204 1.00 76.00 105 ALA A C 1
ATOM 789 O O . ALA A 1 105 ? -1.729 -2.729 22.004 1.00 76.00 105 ALA A O 1
ATOM 790 N N . PHE A 1 106 ? -1.803 -3.428 24.132 1.00 81.12 106 PHE A N 1
ATOM 791 C CA . PHE A 1 106 ? -1.843 -4.853 23.792 1.00 81.12 106 PHE A CA 1
ATOM 792 C C . PHE A 1 106 ? -3.141 -5.257 23.104 1.00 81.12 106 PHE A C 1
ATOM 794 O O . PHE A 1 106 ? -3.096 -5.996 22.126 1.00 81.12 106 PHE A O 1
ATOM 801 N N . ILE A 1 107 ? -4.285 -4.759 23.576 1.00 78.69 107 ILE A N 1
ATOM 802 C CA . ILE A 1 107 ? -5.580 -5.000 22.932 1.00 78.69 107 ILE A CA 1
ATOM 803 C C . ILE A 1 107 ? -5.566 -4.397 21.524 1.00 78.69 107 ILE A C 1
ATOM 805 O O . ILE A 1 107 ? -5.841 -5.092 20.549 1.00 78.69 107 ILE A O 1
ATOM 809 N N . PHE A 1 108 ? -5.166 -3.133 21.397 1.00 80.06 108 PHE A N 1
ATOM 810 C CA . PHE A 1 108 ? -5.055 -2.449 20.114 1.00 80.06 108 PHE A CA 1
ATOM 811 C C . PHE A 1 108 ? -4.126 -3.198 19.152 1.00 80.06 108 PHE A C 1
ATOM 813 O O . PHE A 1 108 ? -4.485 -3.431 18.001 1.00 80.06 108 PHE A O 1
ATOM 820 N N . TRP A 1 109 ? -2.962 -3.643 19.625 1.00 79.38 109 TRP A N 1
ATOM 821 C CA . TRP A 1 109 ? -2.014 -4.411 18.825 1.00 79.38 109 TRP A CA 1
ATOM 822 C C . TRP A 1 109 ? -2.525 -5.808 18.462 1.00 79.38 109 TRP A C 1
ATOM 824 O O . TRP A 1 109 ? -2.307 -6.265 17.346 1.00 79.38 109 TRP A O 1
ATOM 834 N N . TYR A 1 110 ? -3.234 -6.488 19.360 1.00 80.19 110 TYR A N 1
ATOM 835 C CA . TYR A 1 110 ? -3.822 -7.795 19.075 1.00 80.19 110 TYR A CA 1
ATOM 836 C C . TYR A 1 110 ? -4.871 -7.716 17.957 1.00 80.19 110 TYR A C 1
ATOM 838 O O . TYR A 1 110 ? -4.895 -8.574 17.078 1.00 80.19 110 TYR A O 1
ATOM 846 N N . PHE A 1 111 ? -5.704 -6.670 17.962 1.00 76.88 111 PHE A N 1
ATOM 847 C CA . PHE A 1 111 ? -6.777 -6.506 16.978 1.00 76.88 111 PHE A CA 1
ATOM 848 C C . PHE A 1 111 ? -6.324 -5.841 15.673 1.00 76.88 111 PHE A C 1
ATOM 850 O O . PHE A 1 111 ? -6.729 -6.279 14.599 1.00 76.88 111 PHE A O 1
ATOM 857 N N . LEU A 1 112 ? -5.501 -4.790 15.741 1.00 80.50 112 LEU A N 1
ATOM 858 C CA . LEU A 1 112 ? -5.095 -4.002 14.571 1.00 80.50 112 LEU A CA 1
ATOM 859 C C . LEU A 1 112 ? -3.659 -4.273 14.118 1.00 80.50 112 LEU A C 1
ATOM 861 O O . LEU A 1 112 ? -3.303 -3.890 13.006 1.00 80.50 112 LEU A O 1
ATOM 865 N N . GLY A 1 113 ? -2.824 -4.926 14.928 1.00 76.50 113 GLY A N 1
ATOM 866 C CA . GLY A 1 113 ? -1.396 -5.090 14.639 1.00 76.50 113 GLY A CA 1
ATOM 867 C C . GLY A 1 113 ? -1.131 -5.817 13.325 1.00 76.50 113 GLY A C 1
ATOM 868 O O . GLY A 1 113 ? -0.275 -5.384 12.561 1.00 76.50 113 GLY A O 1
ATOM 869 N N . ALA A 1 114 ? -1.902 -6.862 13.011 1.00 79.38 114 ALA A 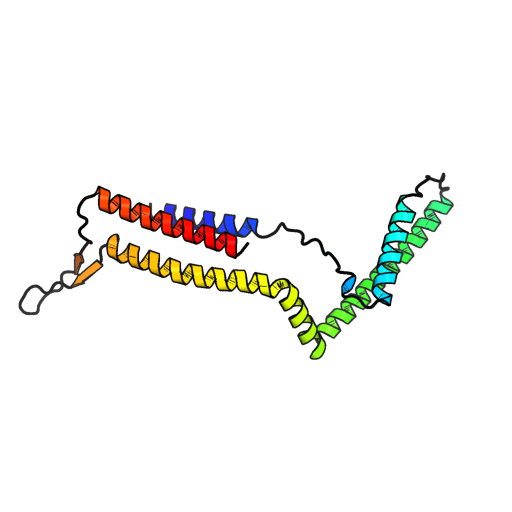N 1
ATOM 870 C CA . ALA A 1 114 ? -1.780 -7.576 11.737 1.00 79.38 114 ALA A CA 1
ATOM 871 C C . ALA A 1 114 ? -2.078 -6.664 10.532 1.00 79.38 114 ALA A C 1
ATOM 873 O O . ALA A 1 114 ? -1.299 -6.626 9.581 1.00 79.38 114 ALA A O 1
ATOM 874 N N . ASN A 1 115 ? -3.144 -5.863 10.611 1.00 82.31 115 ASN A N 1
ATOM 875 C CA . ASN A 1 115 ? -3.523 -4.921 9.555 1.00 82.31 115 ASN A CA 1
ATOM 876 C C . ASN A 1 115 ? -2.492 -3.791 9.416 1.00 82.31 115 ASN A C 1
ATOM 878 O O . ASN A 1 115 ? -2.131 -3.402 8.309 1.00 82.31 115 ASN A O 1
ATOM 882 N N . ILE A 1 116 ? -1.959 -3.292 10.534 1.00 86.50 116 ILE A N 1
ATOM 883 C CA . ILE A 1 116 ? -0.895 -2.280 10.533 1.00 86.50 116 ILE A CA 1
ATOM 884 C C . ILE A 1 116 ? 0.371 -2.839 9.873 1.00 86.50 116 ILE A C 1
ATOM 886 O O . ILE A 1 116 ? 0.974 -2.157 9.046 1.00 86.50 116 ILE A O 1
ATOM 890 N N . TRP A 1 117 ? 0.756 -4.083 10.174 1.00 86.50 117 TRP A N 1
ATOM 891 C CA . TRP A 1 117 ? 1.893 -4.736 9.520 1.00 86.50 117 TRP A CA 1
ATOM 892 C C . TRP A 1 117 ? 1.673 -4.960 8.029 1.00 86.50 117 TRP A C 1
ATOM 894 O O . TRP A 1 117 ? 2.607 -4.755 7.256 1.00 86.50 117 TRP A O 1
ATOM 904 N N . ALA A 1 118 ? 0.460 -5.328 7.618 1.00 85.06 118 ALA A N 1
ATOM 905 C CA . ALA A 1 118 ? 0.107 -5.462 6.210 1.00 85.06 118 ALA A CA 1
ATOM 906 C C . ALA A 1 118 ? 0.235 -4.121 5.469 1.00 85.06 118 ALA A C 1
ATOM 908 O O . ALA A 1 118 ? 0.882 -4.051 4.425 1.00 85.06 118 ALA A O 1
ATOM 909 N N . ILE A 1 119 ? -0.274 -3.030 6.055 1.00 88.44 119 ILE A N 1
ATOM 910 C CA . ILE A 1 119 ? -0.165 -1.675 5.496 1.00 88.44 119 ILE A CA 1
ATOM 911 C C . ILE A 1 119 ? 1.300 -1.234 5.408 1.00 88.44 119 ILE A C 1
ATOM 913 O O . ILE A 1 119 ? 1.764 -0.821 4.343 1.00 88.44 119 ILE A O 1
ATOM 917 N N . VAL A 1 120 ? 2.043 -1.309 6.515 1.00 90.81 120 VAL A N 1
ATOM 918 C CA . VAL A 1 120 ? 3.435 -0.839 6.583 1.00 90.81 120 VAL A CA 1
ATOM 919 C C . VAL A 1 120 ? 4.335 -1.698 5.695 1.00 90.81 120 VAL A C 1
ATOM 921 O O . VAL A 1 120 ? 5.078 -1.166 4.870 1.00 90.81 120 VAL A O 1
ATOM 924 N N . GLY A 1 121 ? 4.241 -3.022 5.813 1.00 90.00 121 GLY A N 1
ATOM 925 C CA . GLY A 1 121 ? 5.025 -3.973 5.027 1.00 90.00 121 GLY A CA 1
ATOM 926 C C . GLY A 1 121 ? 4.697 -3.922 3.535 1.00 90.00 121 GLY A C 1
ATOM 927 O O . GLY A 1 121 ? 5.611 -3.893 2.707 1.00 90.00 121 GLY A O 1
ATOM 928 N N . GLY A 1 122 ? 3.411 -3.827 3.185 1.00 89.25 122 GLY A N 1
ATOM 929 C CA . GLY A 1 122 ? 2.953 -3.648 1.808 1.00 89.25 122 GLY A CA 1
ATOM 930 C C . GLY A 1 122 ? 3.459 -2.338 1.206 1.00 89.25 122 GLY A C 1
ATOM 931 O O . GLY A 1 122 ? 4.010 -2.331 0.107 1.00 89.25 122 GLY A O 1
ATOM 932 N N . THR A 1 123 ? 3.387 -1.235 1.957 1.00 90.50 123 THR A N 1
ATOM 933 C CA . THR A 1 123 ? 3.872 0.080 1.501 1.00 90.50 123 THR A CA 1
ATOM 934 C C . THR A 1 123 ? 5.386 0.091 1.289 1.00 90.50 123 THR A C 1
ATOM 936 O O . THR A 1 123 ? 5.857 0.567 0.256 1.00 90.50 123 THR A O 1
ATOM 939 N N . ILE A 1 124 ? 6.166 -0.458 2.227 1.00 94.06 124 ILE A N 1
ATOM 940 C CA . ILE A 1 124 ? 7.631 -0.531 2.100 1.00 94.06 124 ILE A CA 1
ATOM 941 C C . ILE A 1 124 ? 8.015 -1.375 0.881 1.00 94.06 124 ILE A C 1
ATOM 943 O O . ILE A 1 124 ? 8.838 -0.948 0.069 1.00 94.06 124 ILE A O 1
ATOM 947 N N . THR A 1 125 ? 7.384 -2.539 0.720 1.00 93.56 125 THR A N 1
ATOM 948 C CA . THR A 1 125 ? 7.612 -3.428 -0.427 1.00 93.56 125 THR A CA 1
ATOM 949 C C . THR A 1 125 ? 7.264 -2.742 -1.747 1.00 93.56 125 THR A C 1
ATOM 951 O O . THR A 1 125 ? 8.054 -2.793 -2.692 1.00 93.56 125 THR A O 1
ATOM 954 N N . TRP A 1 126 ? 6.128 -2.040 -1.809 1.00 94.00 126 TRP A N 1
ATOM 955 C CA . TRP A 1 126 ? 5.705 -1.293 -2.992 1.00 94.00 126 TRP A CA 1
ATOM 956 C C . TRP A 1 126 ? 6.709 -0.201 -3.372 1.00 94.00 126 TRP A C 1
ATOM 958 O O . TRP A 1 126 ? 7.087 -0.095 -4.538 1.00 94.00 126 TRP A O 1
ATOM 968 N N . ILE A 1 127 ? 7.197 0.573 -2.396 1.00 94.56 127 ILE A N 1
ATOM 969 C CA . ILE A 1 127 ? 8.203 1.618 -2.628 1.00 94.56 127 ILE A CA 1
ATOM 970 C C . ILE A 1 127 ? 9.517 1.002 -3.114 1.00 94.56 127 ILE A C 1
ATOM 972 O O . ILE A 1 127 ? 10.099 1.499 -4.080 1.00 94.56 127 ILE A O 1
ATOM 976 N N . ALA A 1 128 ? 9.988 -0.074 -2.479 1.00 95.50 128 ALA A N 1
ATOM 977 C CA . ALA A 1 128 ? 11.249 -0.718 -2.831 1.00 95.50 128 ALA A CA 1
ATOM 978 C C . ALA A 1 128 ? 11.213 -1.288 -4.259 1.00 95.50 128 ALA A C 1
ATOM 980 O O . ALA A 1 128 ? 12.037 -0.921 -5.099 1.00 95.50 128 ALA A O 1
ATOM 981 N N . LEU A 1 129 ? 10.219 -2.126 -4.567 1.00 95.31 129 LEU A N 1
ATOM 982 C CA . LEU A 1 129 ? 10.085 -2.753 -5.884 1.00 95.31 129 LEU A CA 1
ATOM 983 C C . LEU A 1 129 ? 9.696 -1.736 -6.964 1.00 95.31 129 LEU A C 1
ATOM 985 O O . LEU A 1 129 ? 10.251 -1.751 -8.065 1.00 95.31 129 LEU A O 1
ATOM 989 N N . GLY A 1 130 ? 8.812 -0.791 -6.641 1.00 94.25 130 GLY A N 1
ATOM 990 C CA . GLY A 1 130 ? 8.433 0.302 -7.533 1.00 94.25 130 GLY A CA 1
ATOM 991 C C . GLY A 1 130 ? 9.624 1.186 -7.904 1.00 94.25 130 GLY A C 1
ATOM 992 O O . GLY A 1 130 ? 9.767 1.569 -9.065 1.00 94.25 130 GLY A O 1
ATOM 993 N N . SER A 1 131 ? 10.535 1.441 -6.959 1.00 94.75 131 SER A N 1
ATOM 994 C CA . SER A 1 131 ? 11.772 2.189 -7.217 1.00 94.75 131 SER A CA 1
ATOM 995 C C . SER A 1 131 ? 12.703 1.455 -8.180 1.00 94.75 131 SER A C 1
ATOM 997 O O . SER A 1 131 ? 13.299 2.098 -9.044 1.00 94.75 131 SER A O 1
ATOM 999 N N . VAL A 1 132 ? 12.797 0.123 -8.092 1.00 96.50 132 VAL A N 1
ATOM 1000 C CA . VAL A 1 132 ? 13.583 -0.697 -9.031 1.00 96.50 132 VAL A CA 1
ATOM 1001 C C . VAL A 1 132 ? 12.992 -0.628 -10.441 1.00 96.50 132 VAL A C 1
ATOM 1003 O O . VAL A 1 132 ? 13.716 -0.340 -11.396 1.00 96.50 132 VAL A O 1
ATOM 1006 N N . ILE A 1 133 ? 11.674 -0.811 -10.577 1.00 94.88 133 ILE A N 1
ATOM 1007 C CA . ILE A 1 133 ? 10.978 -0.719 -11.873 1.00 94.88 133 ILE A CA 1
ATOM 1008 C C . ILE A 1 133 ? 11.153 0.681 -12.473 1.00 94.88 133 ILE A C 1
ATOM 1010 O O . ILE A 1 133 ? 11.467 0.826 -13.656 1.00 94.88 133 ILE A O 1
ATOM 1014 N N . TRP A 1 134 ? 11.008 1.722 -11.652 1.00 94.19 134 TRP A N 1
ATOM 1015 C CA . TRP A 1 134 ? 11.200 3.107 -12.070 1.00 94.19 134 TRP A CA 1
ATOM 1016 C C . TRP A 1 134 ? 12.641 3.398 -12.500 1.00 94.19 134 TRP A C 1
ATOM 1018 O O . TRP A 1 134 ? 12.868 4.069 -13.510 1.00 94.19 134 TRP A O 1
ATOM 1028 N N . HIS A 1 135 ? 13.624 2.888 -11.757 1.00 94.19 135 HIS A N 1
ATOM 1029 C CA . HIS A 1 135 ? 15.035 3.034 -12.091 1.00 94.19 135 HIS A CA 1
ATOM 1030 C C . HIS A 1 135 ? 15.362 2.367 -13.431 1.00 94.19 135 HIS A C 1
ATOM 1032 O O . HIS A 1 135 ? 15.958 3.006 -14.301 1.00 94.19 135 HIS A O 1
ATOM 1038 N N . SER A 1 136 ? 14.887 1.135 -13.636 1.00 94.31 136 SER A N 1
ATOM 1039 C CA . SER A 1 136 ? 14.992 0.423 -14.913 1.00 94.31 136 SER A CA 1
ATOM 1040 C C . SER A 1 136 ? 14.363 1.236 -16.049 1.00 94.31 136 SER A C 1
ATOM 1042 O O . SER A 1 136 ? 15.023 1.557 -17.039 1.00 94.31 136 SER A O 1
ATOM 1044 N N . PHE A 1 137 ? 13.125 1.705 -15.866 1.00 93.56 137 PHE A N 1
ATOM 1045 C CA . PHE A 1 137 ? 12.433 2.519 -16.865 1.00 93.56 137 PHE A CA 1
ATOM 1046 C C . PHE A 1 137 ? 13.209 3.800 -17.216 1.00 93.56 137 PHE A C 1
ATOM 1048 O O . PHE A 1 137 ? 13.306 4.176 -18.387 1.00 93.56 137 PHE A O 1
ATOM 1055 N N . ARG A 1 138 ? 13.815 4.460 -16.219 1.00 91.81 138 ARG A N 1
ATOM 1056 C CA . ARG A 1 138 ? 14.664 5.641 -16.430 1.00 91.81 138 ARG A CA 1
ATOM 1057 C C . ARG A 1 138 ? 15.910 5.349 -17.256 1.00 91.81 138 ARG A C 1
ATOM 1059 O O . ARG A 1 138 ? 16.324 6.233 -17.997 1.00 91.81 138 ARG A O 1
ATOM 1066 N N . ILE A 1 139 ? 16.521 4.178 -17.113 1.00 89.69 139 ILE A N 1
ATOM 1067 C CA . ILE A 1 139 ? 17.710 3.805 -17.889 1.00 89.69 139 ILE A CA 1
ATOM 1068 C C . ILE A 1 139 ? 17.335 3.563 -19.352 1.00 89.69 139 ILE A C 1
ATOM 1070 O O . ILE A 1 139 ? 17.996 4.076 -20.253 1.00 89.69 139 ILE A O 1
ATOM 1074 N N . PHE A 1 140 ? 16.261 2.810 -19.589 1.00 89.38 140 PHE A N 1
ATOM 1075 C CA . PHE A 1 140 ? 15.918 2.343 -20.930 1.00 89.38 140 PHE A CA 1
ATOM 1076 C C . PHE A 1 140 ? 15.120 3.360 -21.753 1.00 89.38 140 PHE A C 1
ATOM 1078 O O . PHE A 1 140 ? 15.294 3.444 -22.967 1.00 89.38 140 PHE A O 1
ATOM 1085 N N . HIS A 1 141 ? 14.248 4.153 -21.128 1.00 88.38 141 HIS A N 1
ATOM 1086 C CA . HIS A 1 141 ? 13.276 4.974 -21.861 1.00 88.38 141 HIS A CA 1
ATOM 1087 C C . HIS A 1 141 ? 13.490 6.483 -21.729 1.00 88.38 141 HIS A C 1
ATOM 1089 O O . HIS A 1 141 ? 12.975 7.243 -22.555 1.00 88.38 141 HIS A O 1
ATOM 1095 N N . ILE A 1 142 ? 14.254 6.937 -20.733 1.00 87.44 142 ILE A N 1
ATOM 1096 C CA . ILE A 1 142 ? 14.519 8.361 -20.518 1.00 87.44 142 ILE A CA 1
ATOM 1097 C C . ILE A 1 142 ? 15.955 8.674 -20.961 1.00 87.44 142 ILE A C 1
ATOM 1099 O O . ILE A 1 142 ? 16.892 8.049 -20.472 1.00 87.44 142 ILE A O 1
ATOM 1103 N N . PRO A 1 143 ? 16.161 9.642 -21.876 1.00 80.69 143 PRO A N 1
ATOM 1104 C CA . PRO A 1 143 ? 17.501 10.012 -22.316 1.00 80.69 143 PRO A CA 1
ATOM 1105 C C . PRO A 1 143 ? 18.347 10.483 -21.131 1.00 80.69 143 PRO A C 1
ATOM 1107 O O . PRO A 1 143 ? 17.946 11.383 -20.385 1.00 80.69 143 PRO A O 1
ATOM 1110 N N . GLN A 1 144 ? 19.529 9.892 -20.979 1.00 78.31 144 GLN A N 1
ATOM 1111 C CA . GLN A 1 144 ? 20.480 10.283 -19.948 1.00 78.31 144 GLN A CA 1
ATOM 1112 C C . GLN A 1 144 ? 21.407 11.362 -20.497 1.00 78.31 144 GLN A C 1
ATOM 1114 O O . GLN A 1 144 ? 21.942 11.241 -21.598 1.00 78.31 144 GLN A O 1
ATOM 1119 N N . ARG A 1 145 ? 21.614 12.424 -19.716 1.00 77.81 145 ARG A N 1
ATOM 1120 C CA . ARG A 1 145 ? 22.634 13.427 -20.021 1.00 77.81 145 ARG A CA 1
ATOM 1121 C C . ARG A 1 145 ? 24.004 12.831 -19.723 1.00 77.81 145 ARG A C 1
ATOM 1123 O O . 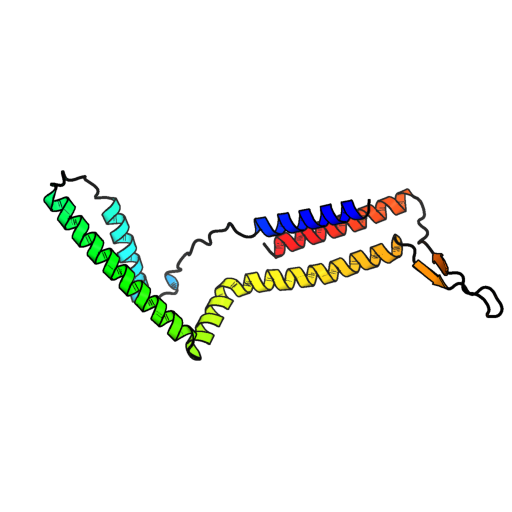ARG A 1 145 ? 24.282 12.529 -18.564 1.00 77.81 145 ARG A O 1
ATOM 1130 N N . LYS A 1 146 ? 24.854 12.702 -20.737 1.00 75.75 146 LYS A N 1
ATOM 1131 C CA . LYS A 1 146 ? 26.275 12.395 -20.565 1.00 75.75 146 LYS A CA 1
ATOM 1132 C C . LYS A 1 146 ? 27.103 13.603 -20.994 1.00 75.75 146 LYS A C 1
ATOM 1134 O O . LYS A 1 146 ? 26.751 14.313 -21.934 1.00 75.75 146 LYS A O 1
ATOM 1139 N N . LEU A 1 147 ? 28.172 13.867 -20.249 1.00 71.69 147 LEU A N 1
ATOM 1140 C CA . LEU A 1 147 ? 29.172 14.856 -20.632 1.00 71.69 147 LEU A CA 1
ATOM 1141 C C . LEU A 1 147 ? 30.095 14.182 -21.641 1.00 71.69 147 LEU A C 1
ATOM 1143 O O . LEU A 1 147 ? 30.770 13.214 -21.296 1.00 71.69 147 LEU A O 1
ATOM 1147 N N . VAL A 1 148 ? 30.086 14.665 -22.878 1.00 68.94 148 VAL A N 1
ATOM 1148 C CA . VAL A 1 148 ? 31.052 14.242 -23.891 1.00 68.94 148 VAL A CA 1
ATOM 1149 C C . VAL A 1 148 ? 32.155 15.292 -23.917 1.00 68.94 148 VAL A C 1
ATOM 1151 O O . VAL A 1 148 ? 31.877 16.486 -24.042 1.00 68.94 148 VAL A O 1
ATOM 1154 N N . PHE A 1 149 ? 33.395 14.847 -23.730 1.00 65.12 149 PHE A N 1
ATOM 1155 C CA . PHE A 1 149 ? 34.571 15.701 -23.838 1.00 65.12 149 PHE A CA 1
ATOM 1156 C C . PHE A 1 149 ? 35.013 15.710 -25.304 1.00 65.12 149 PHE A C 1
ATOM 1158 O O . PHE A 1 149 ? 35.573 14.732 -25.792 1.00 65.12 149 PHE A O 1
ATOM 1165 N N . GLU A 1 150 ? 34.713 16.796 -26.013 1.00 61.31 150 GLU A N 1
ATOM 1166 C CA . GLU A 1 150 ? 35.376 17.135 -27.278 1.00 61.31 150 GLU A CA 1
ATOM 1167 C C . GLU A 1 150 ? 36.814 17.585 -26.923 1.00 61.31 150 GLU A C 1
ATOM 1169 O O . GLU A 1 150 ? 37.011 18.191 -25.869 1.00 61.31 150 GLU A O 1
ATOM 1174 N N . GLY A 1 151 ? 37.818 17.184 -27.711 1.00 59.88 151 GLY A N 1
ATOM 1175 C CA . GLY A 1 151 ? 39.248 17.179 -27.347 1.00 59.88 151 GLY A CA 1
ATOM 1176 C C . GLY A 1 151 ? 39.838 18.449 -26.701 1.00 59.88 151 GLY A C 1
ATOM 1177 O O . GLY A 1 151 ? 39.292 19.545 -26.775 1.00 59.88 151 GLY A O 1
ATOM 1178 N N . GLU A 1 152 ? 40.994 18.271 -26.050 1.00 59.56 152 GLU A N 1
ATOM 1179 C CA . GLU A 1 152 ? 41.812 19.323 -25.407 1.00 59.56 152 GLU A CA 1
ATOM 1180 C C . GLU A 1 152 ? 41.091 20.211 -24.369 1.00 59.56 152 GLU A C 1
ATOM 1182 O O . GLU A 1 152 ? 41.398 21.387 -24.175 1.00 59.56 152 GLU A O 1
ATOM 1187 N N . GLY A 1 153 ? 40.160 19.629 -23.609 1.00 64.38 153 GLY A N 1
ATOM 1188 C CA . GLY A 1 153 ? 39.781 20.164 -22.298 1.00 64.38 153 GLY A CA 1
ATOM 1189 C C . GLY A 1 153 ? 38.944 21.448 -22.297 1.00 64.38 153 GLY A C 1
ATOM 1190 O O . GLY A 1 153 ? 38.779 22.041 -21.226 1.00 64.38 153 GLY A O 1
ATOM 1191 N N . LYS A 1 154 ? 38.365 21.882 -23.429 1.00 61.69 154 LYS A N 1
ATOM 1192 C CA . LYS A 1 154 ? 37.453 23.040 -23.453 1.00 61.69 154 LYS A CA 1
ATOM 1193 C C . LYS A 1 154 ? 36.140 22.795 -24.217 1.00 61.69 154 LYS A C 1
ATOM 1195 O O . LYS A 1 154 ? 36.105 22.575 -25.415 1.00 61.69 154 LYS A O 1
ATOM 1200 N N . VAL A 1 155 ? 35.066 23.022 -23.451 1.00 58.06 155 VAL A N 1
ATOM 1201 C CA . VAL A 1 155 ? 33.621 23.120 -23.742 1.00 58.06 155 VAL A CA 1
ATOM 1202 C C . VAL A 1 155 ? 32.789 21.829 -23.705 1.00 58.06 155 VAL A C 1
ATOM 1204 O O . VAL A 1 155 ? 32.989 20.849 -24.407 1.00 58.06 155 VAL A O 1
ATOM 1207 N N . LYS A 1 156 ? 31.791 21.926 -22.816 1.00 66.06 156 LYS A N 1
ATOM 1208 C CA . LYS A 1 156 ? 30.808 20.950 -22.356 1.00 66.06 156 LYS A CA 1
ATOM 1209 C C . LYS A 1 156 ? 29.593 20.952 -23.288 1.00 66.06 156 LYS A C 1
ATOM 1211 O O . LYS A 1 156 ? 28.738 21.830 -23.162 1.00 66.06 156 LYS A O 1
ATOM 1216 N N . LYS A 1 157 ? 29.457 19.956 -24.161 1.00 65.25 157 LYS A N 1
ATOM 1217 C CA . LYS A 1 157 ? 28.148 19.627 -24.742 1.00 65.25 157 LYS A CA 1
ATOM 1218 C C . LYS A 1 157 ? 27.507 18.528 -23.902 1.00 65.25 157 LYS A C 1
ATOM 1220 O O . LYS A 1 157 ? 28.095 17.477 -23.657 1.00 65.25 157 LYS A O 1
ATOM 1225 N N . TYR A 1 158 ? 26.302 18.807 -23.411 1.00 68.94 158 TYR A N 1
ATOM 1226 C CA . TYR A 1 158 ? 25.445 17.766 -22.861 1.00 68.94 158 TYR A CA 1
ATOM 1227 C C . TYR A 1 158 ? 24.894 16.972 -24.036 1.00 68.94 158 TYR A C 1
ATOM 1229 O O . TYR A 1 158 ? 24.073 17.506 -24.781 1.00 68.94 158 TYR A O 1
ATOM 1237 N N . ASP A 1 159 ? 25.327 15.725 -24.183 1.00 74.00 159 ASP A N 1
ATOM 1238 C CA . ASP A 1 159 ? 24.713 14.820 -25.143 1.00 74.00 159 ASP A CA 1
ATOM 1239 C C . ASP A 1 159 ? 23.671 13.947 -24.439 1.00 74.00 159 ASP A C 1
ATOM 1241 O O . ASP A 1 159 ? 23.831 13.539 -23.282 1.00 74.00 159 ASP A O 1
ATOM 1245 N N . TYR A 1 160 ? 22.558 13.709 -25.120 1.00 76.19 160 TYR A N 1
ATOM 1246 C CA . TYR A 1 160 ? 21.462 12.898 -24.613 1.00 76.19 160 TYR A CA 1
ATOM 1247 C C . TYR A 1 160 ? 21.579 11.501 -25.200 1.00 76.19 160 TYR A C 1
ATOM 1249 O O . TYR A 1 160 ? 21.024 11.202 -26.257 1.00 76.19 160 TYR A O 1
ATOM 1257 N N . VAL A 1 161 ? 22.258 10.620 -24.472 1.00 77.38 161 VAL A N 1
ATOM 1258 C CA . VAL A 1 161 ? 22.397 9.228 -24.889 1.00 77.38 161 VAL A CA 1
ATOM 1259 C C . VAL A 1 161 ? 21.102 8.493 -24.556 1.00 77.38 161 VAL A C 1
ATOM 1261 O O . VAL A 1 161 ? 20.689 8.400 -23.396 1.00 77.38 161 VAL A O 1
ATOM 1264 N N . LYS A 1 162 ? 20.433 7.997 -25.598 1.00 79.44 162 LYS A N 1
ATOM 1265 C CA . LYS A 1 162 ? 19.289 7.088 -25.484 1.00 79.44 162 LYS A CA 1
ATOM 1266 C C . LYS A 1 162 ? 19.786 5.654 -25.579 1.00 79.44 162 LYS A C 1
ATOM 1268 O O . LYS A 1 162 ? 20.708 5.372 -26.339 1.00 79.44 162 LYS A O 1
ATOM 1273 N N . TYR A 1 163 ? 19.150 4.752 -24.838 1.00 84.56 163 TYR A N 1
ATOM 1274 C CA . TYR A 1 163 ? 19.362 3.326 -25.038 1.00 84.56 163 TYR A CA 1
ATOM 1275 C C . TYR A 1 163 ? 18.978 2.944 -26.477 1.00 84.56 163 TYR A C 1
ATOM 1277 O O . TYR A 1 163 ? 17.904 3.321 -26.960 1.00 84.56 163 TYR A O 1
ATOM 1285 N N . ALA A 1 164 ? 19.872 2.237 -27.167 1.00 87.06 164 ALA A N 1
ATOM 1286 C CA . ALA A 1 164 ? 19.659 1.799 -28.539 1.00 87.06 164 ALA A CA 1
ATOM 1287 C C . ALA A 1 164 ? 18.874 0.482 -28.533 1.00 87.06 164 ALA A C 1
ATOM 1289 O O . ALA A 1 164 ? 19.413 -0.576 -28.220 1.00 87.06 164 ALA A O 1
ATOM 1290 N N . PHE A 1 165 ? 17.586 0.554 -28.859 1.00 89.12 165 PHE A N 1
ATOM 1291 C CA . PHE A 1 165 ? 16.767 -0.637 -29.079 1.00 89.12 165 PHE A CA 1
ATOM 1292 C C . PHE A 1 165 ? 16.978 -1.169 -30.499 1.00 89.12 165 PHE A C 1
ATOM 1294 O O . PHE A 1 165 ? 17.144 -0.382 -31.429 1.00 89.12 165 PHE A O 1
ATOM 1301 N N . ALA A 1 166 ? 16.900 -2.491 -30.671 1.00 88.88 166 ALA A N 1
ATOM 1302 C CA . ALA A 1 166 ? 17.022 -3.143 -31.979 1.00 88.88 166 ALA A CA 1
ATOM 1303 C C . ALA A 1 166 ? 15.927 -2.712 -32.975 1.00 88.88 166 ALA A C 1
ATOM 1305 O O . ALA A 1 166 ? 16.160 -2.671 -34.179 1.00 88.88 166 ALA A O 1
ATOM 1306 N N . SER A 1 167 ? 14.736 -2.369 -32.477 1.00 93.19 167 SER A N 1
ATOM 1307 C CA . SER A 1 167 ? 13.626 -1.848 -33.276 1.00 93.19 167 SER A CA 1
ATOM 1308 C C . SER A 1 167 ? 12.717 -0.939 -32.443 1.00 93.19 167 SER A C 1
ATOM 1310 O O . SER A 1 167 ? 12.748 -0.949 -31.205 1.00 93.19 167 SER A O 1
ATOM 1312 N N . ASN A 1 168 ? 11.873 -0.154 -33.118 1.00 90.25 168 ASN A N 1
ATOM 1313 C CA . ASN A 1 168 ? 10.831 0.633 -32.449 1.00 90.25 168 ASN A CA 1
ATOM 1314 C C . ASN A 1 168 ? 9.800 -0.261 -31.738 1.00 90.25 168 ASN A C 1
ATOM 1316 O O . ASN A 1 168 ? 9.292 0.116 -30.678 1.00 90.25 168 ASN A O 1
ATOM 1320 N N . ASP A 1 169 ? 9.554 -1.461 -32.263 1.00 93.19 169 ASP A N 1
ATOM 1321 C CA . ASP A 1 169 ? 8.661 -2.444 -31.649 1.00 93.19 169 ASP A CA 1
ATOM 1322 C C . ASP A 1 169 ? 9.247 -2.969 -30.338 1.00 93.19 169 ASP A C 1
ATOM 1324 O O . ASP A 1 169 ? 8.556 -2.984 -29.322 1.00 93.19 169 ASP A O 1
ATOM 1328 N N . ALA A 1 170 ? 10.550 -3.280 -30.307 1.00 90.00 170 ALA A N 1
ATOM 1329 C CA . ALA A 1 170 ? 11.242 -3.714 -29.092 1.00 90.00 170 ALA A CA 1
ATOM 1330 C C . ALA A 1 170 ? 11.192 -2.644 -27.988 1.00 90.00 170 ALA A C 1
ATOM 1332 O O . ALA A 1 170 ? 10.968 -2.948 -26.814 1.00 90.00 170 ALA A O 1
ATOM 1333 N N . ARG A 1 171 ? 11.334 -1.366 -28.361 1.00 90.31 171 ARG A N 1
ATOM 1334 C CA . ARG A 1 171 ? 11.175 -0.244 -27.428 1.00 90.31 171 ARG A CA 1
ATOM 1335 C C . ARG A 1 171 ? 9.750 -0.154 -26.881 1.00 90.31 171 ARG A C 1
ATOM 1337 O O . ARG A 1 171 ? 9.573 0.088 -25.686 1.00 90.31 171 ARG A O 1
A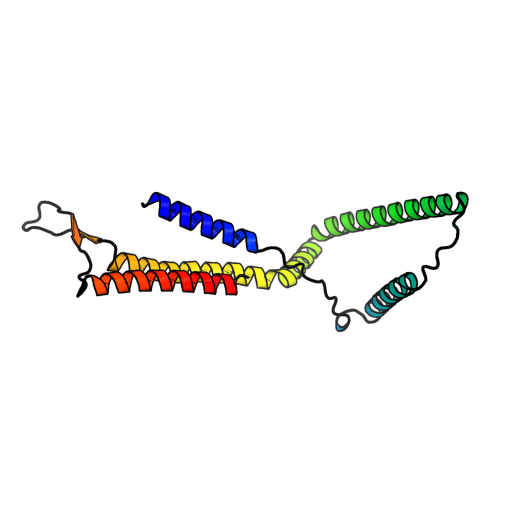TOM 1344 N N . THR A 1 172 ? 8.754 -0.302 -27.749 1.00 90.81 172 THR A N 1
ATOM 1345 C CA . THR A 1 172 ? 7.335 -0.211 -27.379 1.00 90.81 172 THR A CA 1
ATOM 1346 C C . THR A 1 172 ? 6.949 -1.363 -26.458 1.00 90.81 172 THR A C 1
ATOM 1348 O O . THR A 1 172 ? 6.370 -1.130 -25.399 1.00 90.81 172 THR A O 1
ATOM 1351 N N . LEU A 1 173 ? 7.376 -2.582 -26.791 1.00 93.56 173 LEU A N 1
ATOM 1352 C CA . LEU A 1 173 ? 7.178 -3.772 -25.973 1.00 93.56 173 LEU A CA 1
ATOM 1353 C C . LEU A 1 173 ? 7.823 -3.623 -24.589 1.00 93.56 173 LEU A C 1
ATOM 1355 O O . LEU A 1 173 ? 7.170 -3.887 -23.585 1.00 93.56 173 LEU A O 1
ATOM 1359 N N . SER A 1 174 ? 9.061 -3.120 -24.513 1.00 93.69 174 SER A N 1
ATOM 1360 C CA . SER A 1 174 ? 9.729 -2.840 -23.232 1.00 93.69 174 SER A CA 1
ATOM 1361 C C . SER A 1 174 ? 8.958 -1.819 -22.385 1.00 93.69 174 SER A C 1
ATOM 1363 O O . SER A 1 174 ? 8.805 -2.006 -21.178 1.00 93.69 174 SER A O 1
ATOM 1365 N N . ALA A 1 175 ? 8.433 -0.751 -22.994 1.00 92.06 175 ALA A N 1
ATOM 1366 C CA . ALA A 1 175 ? 7.669 0.268 -22.271 1.00 92.06 175 ALA A CA 1
ATOM 1367 C C . ALA A 1 175 ? 6.336 -0.281 -21.729 1.00 92.06 175 ALA A C 1
ATOM 1369 O O . ALA A 1 175 ? 5.955 0.017 -20.592 1.00 92.06 175 ALA A O 1
ATOM 1370 N N . ILE A 1 176 ? 5.652 -1.112 -22.524 1.00 93.56 176 ILE A N 1
ATOM 1371 C CA . ILE A 1 176 ? 4.446 -1.832 -22.102 1.00 93.56 176 ILE A CA 1
ATOM 1372 C C . ILE A 1 176 ? 4.789 -2.780 -20.951 1.00 93.56 176 ILE A C 1
ATOM 1374 O O . ILE A 1 176 ? 4.120 -2.735 -19.923 1.00 93.56 176 ILE A O 1
ATOM 1378 N N . ALA A 1 177 ? 5.865 -3.563 -21.063 1.00 94.88 177 ALA A N 1
ATOM 1379 C CA . ALA A 1 177 ? 6.284 -4.511 -20.033 1.00 94.88 177 ALA A CA 1
ATOM 1380 C C . ALA A 1 177 ? 6.548 -3.835 -18.676 1.00 94.88 177 ALA A C 1
ATOM 1382 O O . ALA A 1 177 ? 6.041 -4.300 -17.658 1.00 94.88 177 ALA A O 1
ATOM 1383 N N . HIS A 1 178 ? 7.262 -2.702 -18.646 1.00 94.19 178 HIS A N 1
ATOM 1384 C CA . HIS A 1 178 ? 7.490 -1.949 -17.403 1.00 94.19 178 HIS A CA 1
ATOM 1385 C C . HIS A 1 178 ? 6.183 -1.418 -16.797 1.00 94.19 178 HIS A C 1
ATOM 1387 O O . HIS A 1 178 ? 6.008 -1.436 -15.579 1.00 94.19 178 HIS A O 1
ATOM 1393 N N . THR A 1 179 ? 5.258 -0.958 -17.644 1.00 93.69 179 THR A N 1
ATOM 1394 C CA . THR A 1 179 ? 3.960 -0.428 -17.202 1.00 93.69 179 THR A CA 1
ATOM 1395 C C . THR A 1 179 ? 3.087 -1.540 -16.628 1.00 93.69 179 THR A C 1
ATOM 1397 O O . THR A 1 179 ? 2.547 -1.391 -15.536 1.00 93.69 179 THR A O 1
ATOM 1400 N N . VAL A 1 180 ? 2.996 -2.677 -17.323 1.00 95.38 180 VAL A N 1
ATOM 1401 C CA . VAL A 1 180 ? 2.270 -3.866 -16.858 1.00 95.38 180 VAL A CA 1
ATOM 1402 C C . VAL A 1 180 ? 2.861 -4.365 -15.544 1.00 95.38 180 VAL A C 1
ATOM 1404 O O . VAL A 1 180 ? 2.115 -4.596 -14.601 1.00 95.38 180 VAL A O 1
ATOM 1407 N N . MET A 1 181 ? 4.188 -4.455 -15.435 1.00 95.62 181 MET A N 1
ATOM 1408 C CA . MET A 1 181 ? 4.856 -4.883 -14.205 1.00 95.62 181 MET A CA 1
ATOM 1409 C C . MET A 1 181 ? 4.539 -3.958 -13.021 1.00 95.62 181 MET A C 1
ATOM 1411 O O . MET A 1 181 ? 4.257 -4.441 -11.928 1.00 95.62 181 MET A O 1
ATOM 1415 N N . PHE A 1 182 ? 4.521 -2.639 -13.235 1.00 94.31 182 PHE A N 1
ATOM 1416 C CA . PHE A 1 182 ? 4.152 -1.674 -12.197 1.00 94.31 182 PHE A CA 1
ATOM 1417 C C . PHE A 1 182 ? 2.675 -1.782 -11.782 1.00 94.31 182 PHE A C 1
ATOM 1419 O O . PHE A 1 182 ? 2.357 -1.708 -10.593 1.00 94.31 182 PHE A O 1
ATOM 1426 N N . VAL A 1 183 ? 1.769 -1.983 -12.744 1.00 94.88 183 VAL A N 1
ATOM 1427 C CA . VAL A 1 183 ? 0.335 -2.176 -12.473 1.00 94.88 183 VAL A CA 1
ATOM 1428 C C . VAL A 1 183 ? 0.101 -3.476 -11.707 1.00 94.88 183 VAL A C 1
ATOM 1430 O O . VAL A 1 183 ? -0.581 -3.456 -10.688 1.00 94.88 183 VAL A O 1
ATOM 1433 N N . VAL A 1 184 ? 0.713 -4.583 -12.136 1.00 95.62 184 VAL A N 1
ATOM 1434 C CA . VAL A 1 184 ? 0.622 -5.882 -11.451 1.00 95.62 184 VAL A CA 1
ATOM 1435 C C . VAL A 1 184 ? 1.162 -5.778 -10.030 1.00 95.62 184 VAL A C 1
ATOM 1437 O O . VAL A 1 184 ? 0.478 -6.195 -9.100 1.00 95.62 184 VAL A O 1
ATOM 1440 N N . LEU A 1 185 ? 2.334 -5.161 -9.838 1.00 94.88 185 LEU A N 1
ATOM 1441 C CA . LEU A 1 185 ? 2.881 -4.912 -8.504 1.00 94.88 185 LEU A CA 1
ATOM 1442 C C . LEU A 1 185 ? 1.884 -4.132 -7.639 1.00 94.88 185 LEU A C 1
ATOM 1444 O O . LEU A 1 185 ? 1.646 -4.501 -6.495 1.00 94.88 185 LEU A O 1
ATOM 1448 N N . SER A 1 186 ? 1.278 -3.078 -8.185 1.00 92.75 186 SER A N 1
ATOM 1449 C CA . SER A 1 186 ? 0.320 -2.253 -7.446 1.00 92.75 186 SER A CA 1
ATOM 1450 C C . SER A 1 186 ? -0.937 -3.038 -7.057 1.00 92.75 186 SER A C 1
ATOM 1452 O O . SER A 1 186 ? -1.387 -2.922 -5.924 1.00 92.75 186 SER A O 1
ATOM 1454 N N . ILE A 1 187 ? -1.461 -3.889 -7.944 1.00 93.44 187 ILE A N 1
ATOM 1455 C CA . ILE A 1 187 ? -2.612 -4.757 -7.646 1.00 93.44 187 ILE A CA 1
ATOM 1456 C C . ILE A 1 187 ? -2.259 -5.777 -6.559 1.00 93.44 187 ILE A C 1
ATOM 1458 O O . ILE A 1 187 ? -3.011 -5.929 -5.603 1.00 93.44 187 ILE A O 1
ATOM 1462 N N . VAL A 1 188 ? -1.107 -6.445 -6.666 1.00 93.25 188 VAL A N 1
ATOM 1463 C CA . VAL A 1 188 ? -0.664 -7.419 -5.655 1.00 93.25 188 VAL A CA 1
ATOM 1464 C C . VAL A 1 188 ? -0.496 -6.748 -4.292 1.00 93.25 188 VAL A C 1
ATOM 1466 O O . VAL A 1 188 ? -0.914 -7.308 -3.286 1.00 93.25 188 VAL A O 1
ATOM 1469 N N . MET A 1 189 ? 0.059 -5.534 -4.245 1.00 90.44 189 MET A N 1
ATOM 1470 C CA . MET A 1 189 ? 0.197 -4.798 -2.986 1.00 90.44 189 MET A CA 1
ATOM 1471 C C . MET A 1 189 ? -1.159 -4.401 -2.396 1.00 90.44 189 MET A C 1
ATOM 1473 O O . MET A 1 189 ? -1.320 -4.472 -1.184 1.00 90.44 189 MET A O 1
ATOM 1477 N N . LEU A 1 190 ? -2.149 -4.053 -3.223 1.00 87.81 190 LEU A N 1
ATOM 1478 C CA . LEU A 1 190 ? -3.507 -3.794 -2.738 1.00 87.81 190 LEU A CA 1
ATOM 1479 C C . LEU A 1 190 ? -4.133 -5.037 -2.100 1.00 87.81 190 LEU A C 1
ATOM 1481 O O . LEU A 1 190 ? -4.711 -4.913 -1.032 1.00 87.81 190 LEU A O 1
ATOM 1485 N N . VAL A 1 191 ? -3.955 -6.218 -2.699 1.00 88.88 191 VAL A N 1
ATOM 1486 C CA . VAL A 1 191 ? -4.452 -7.497 -2.150 1.00 88.88 191 VAL A CA 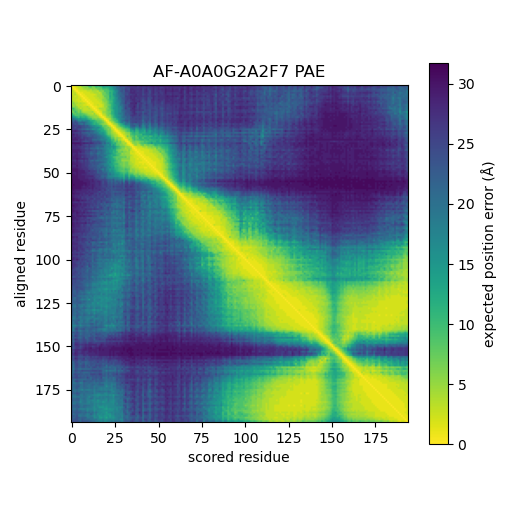1
ATOM 1487 C C . VAL A 1 191 ? -3.732 -7.908 -0.859 1.00 88.88 191 VAL A C 1
ATOM 1489 O O . VAL A 1 191 ? -4.267 -8.660 -0.058 1.00 88.88 191 VAL A O 1
ATOM 1492 N N . ILE A 1 192 ? -2.492 -7.461 -0.651 1.00 85.44 192 ILE A N 1
ATOM 1493 C CA . ILE A 1 192 ? -1.764 -7.732 0.599 1.00 85.44 192 ILE A CA 1
ATOM 1494 C C . ILE A 1 192 ? -2.219 -6.787 1.715 1.00 85.44 192 ILE A C 1
ATOM 1496 O O . ILE A 1 192 ? -2.215 -7.172 2.881 1.00 85.44 192 ILE A O 1
ATOM 1500 N N . ILE A 1 193 ? -2.559 -5.543 1.371 1.00 84.44 193 ILE A N 1
ATOM 1501 C CA . ILE A 1 193 ? -2.948 -4.508 2.334 1.00 84.44 193 ILE A CA 1
ATOM 1502 C C . ILE A 1 193 ? -4.418 -4.651 2.765 1.00 84.44 193 ILE A C 1
ATOM 1504 O O . ILE A 1 193 ? -4.729 -4.330 3.914 1.00 84.44 193 ILE A O 1
ATOM 1508 N N . PHE A 1 194 ? -5.293 -5.100 1.860 1.00 82.50 194 PHE A N 1
ATOM 1509 C CA . PHE A 1 194 ? -6.745 -5.208 2.042 1.00 82.50 194 PHE A CA 1
ATOM 1510 C C . PHE A 1 194 ? -7.226 -6.653 1.951 1.00 82.50 194 PHE A C 1
ATOM 1512 O O . PHE A 1 194 ? -8.076 -7.023 2.791 1.00 82.50 194 PHE A O 1
#

Sequence (194 aa):
MKHLIRIAAATLFSVSMCMANANAQQITIDLGKLDSKLAARVIEAQQNIKKAEEKIAVPKVTVSQAKEWADVGQNLATAVGATAKALSVEVNDFVKTPVGWWAFAFIFWYFLGANIWAIVGGTITWIALGSVIWHSFRIFHIPQRKLVFEGEGKVKKYDYVKYAFASNDARTLSAIAHTVMFVVLSIVMLVIIF

Organism: NCBI:txid1618674

Mean predicted aligned error: 18.05 Å

Secondary structure (DSSP, 8-state):
-HHHHHHHHHHHHHHHHHTS----------GGGS-HHHHHHHHHHHHHHHHHHTT-------HHHHHHHHHHHHHHHHHHHHHHHHHHHHHHHHHHSHHHHHHHHHHHHHHHHHHHHHHHHHHHHHHHHHHHHHHHHHHHHSPEEEEEE-STT--EEEEEEPP--SSHHHHHHHHHHHHHHHHHHHHHHHHHH-

Solvent-accessible surface area (backbone atoms only — not comparable to full-atom values): 11234 Å² total; per-residue (Å²): 109,79,65,58,56,52,52,54,54,51,50,56,54,54,57,62,64,69,71,75,78,79,79,78,76,76,85,75,80,66,58,87,80,44,59,74,73,57,37,51,52,53,52,50,52,55,49,52,52,56,58,56,67,77,61,78,73,84,70,91,74,49,75,68,54,54,49,54,52,48,53,51,49,50,52,49,52,49,49,52,50,50,50,52,49,49,52,51,52,52,50,57,54,38,42,70,35,80,67,32,38,52,52,49,51,51,53,49,40,69,73,44,38,66,56,50,49,26,43,52,51,30,48,52,50,47,53,56,55,48,48,51,55,49,51,52,48,44,59,59,74,39,65,42,81,41,83,49,82,52,75,92,88,63,68,84,48,79,42,68,54,60,60,83,59,98,40,74,64,56,47,50,51,51,54,50,50,56,50,52,52,52,50,51,51,51,52,54,37,48,66,58,45,102

Foldseek 3Di:
DVVVVVVVVVVVVVVLVVVPDDPPPPPDDDLVPDDPVVSVVVVVVVVVVVVVVVPPPPDPQDPVNVVVVVVVVVVVVVVVVVVVVVVVVVLVVQCPDPVNVVVVVVVCCVVCVQLVCLVVVLVVVLCVVVVVLVVVCCQAPNFDFDFDDDPDPDDTDGDGDHHDDPDPVRSVVSVVVSVVVNVVSVVVSSVSND

Nearest PDB structures (foldseek):
  6r10-assembly1_G  TM=2.515E-01  e=6.099E+00  Thermus thermophilus HB8

Radius of gyration: 32.41 Å; Cα contacts (8 Å, |Δi|>4): 81; chains: 1; bounding box: 96×44×68 Å